Protein AF-A0A1Q9P4T4-F1 (afdb_monomer_lite)

Sequence (219 aa):
VKKIEYLDEMVYKFDVNKIWKGDPSWDLTFRVIGGNISMPAVGNDFAFMSDLGGKTLFGINISKFMMRVGLQMDDKLKSPPVISNDMLFLACDKGKILAFKGTSDPLTRKTLEPQSEGLYVSPELTYTAILYQTSILWPGRCCLCCGPAEEKEKIFRLEGSTRLELDGVPYCKPCKQKVRKLFKGREKLGVDIIKIDPPILAFRNERYWVMFMEVNKLR

Radius of gyration: 23.03 Å; chains: 1; bounding box: 60×43×60 Å

Structure (mmCIF, N/CA/C/O backbone):
data_AF-A0A1Q9P4T4-F1
#
_entry.id   AF-A0A1Q9P4T4-F1
#
loop_
_atom_site.group_PDB
_atom_site.id
_atom_site.type_symbol
_atom_site.label_atom_id
_atom_site.label_alt_id
_atom_site.label_comp_id
_atom_site.label_asym_id
_atom_site.label_entity_id
_atom_site.label_seq_id
_atom_site.pdbx_PDB_ins_code
_atom_site.Cartn_x
_atom_site.Cartn_y
_atom_site.Cartn_z
_atom_site.occupancy
_atom_site.B_iso_or_equiv
_atom_site.auth_seq_id
_atom_site.auth_comp_id
_atom_site.auth_asym_id
_atom_site.auth_atom_id
_atom_site.pdbx_PDB_model_num
ATOM 1 N N . VAL A 1 1 ? 10.704 -13.431 -25.369 1.00 48.22 1 VAL A N 1
ATOM 2 C CA . VAL A 1 1 ? 10.669 -13.159 -23.905 1.00 48.22 1 VAL A CA 1
ATOM 3 C C . VAL A 1 1 ? 12.101 -12.878 -23.487 1.00 48.22 1 VAL A C 1
ATOM 5 O O . VAL A 1 1 ? 12.990 -13.561 -23.962 1.00 48.22 1 VAL A O 1
ATOM 8 N N . LYS A 1 2 ? 12.379 -11.831 -22.709 1.00 56.31 2 LYS A N 1
ATOM 9 C CA . LYS A 1 2 ? 13.768 -11.461 -22.383 1.00 56.31 2 LYS A CA 1
ATOM 10 C C . LYS A 1 2 ? 14.143 -12.081 -21.039 1.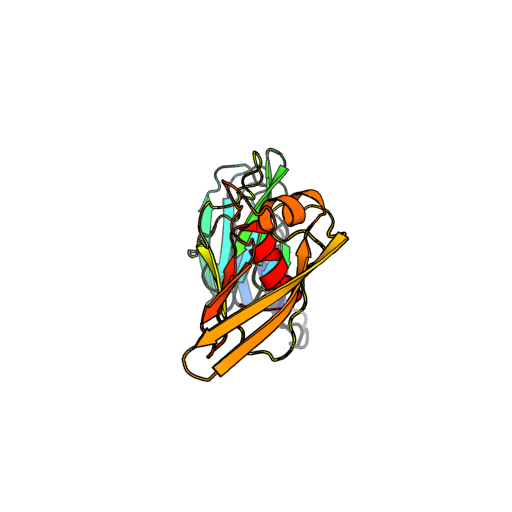00 56.31 2 LYS A C 1
ATOM 12 O O . LYS A 1 2 ? 13.423 -11.858 -20.070 1.00 56.31 2 LYS A O 1
ATOM 17 N N . LYS A 1 3 ? 15.225 -12.860 -20.987 1.00 54.12 3 LYS A N 1
ATOM 18 C CA . LYS A 1 3 ? 15.759 -13.452 -19.751 1.00 54.12 3 LYS A CA 1
ATOM 19 C C . LYS A 1 3 ? 17.038 -12.722 -19.346 1.00 54.12 3 LYS A C 1
ATOM 21 O O . LYS A 1 3 ? 17.794 -12.269 -20.207 1.00 54.12 3 LYS A O 1
ATOM 26 N N . ILE A 1 4 ? 17.221 -12.566 -18.036 1.00 59.16 4 ILE A N 1
ATOM 27 C CA . ILE A 1 4 ? 18.390 -11.932 -17.428 1.00 59.16 4 ILE A CA 1
ATOM 28 C C . ILE A 1 4 ? 19.060 -12.947 -16.510 1.00 59.16 4 ILE A C 1
ATOM 30 O O . ILE A 1 4 ? 18.380 -13.584 -15.707 1.00 59.16 4 ILE A O 1
ATOM 34 N N . GLU A 1 5 ? 20.371 -13.097 -16.644 1.00 61.03 5 GLU A N 1
ATOM 35 C CA . GLU A 1 5 ? 21.191 -14.003 -15.836 1.00 61.03 5 GLU A CA 1
ATOM 36 C C . GLU A 1 5 ? 22.385 -13.251 -15.248 1.00 61.03 5 GLU A C 1
ATOM 38 O O . GLU A 1 5 ? 22.836 -12.260 -15.819 1.00 61.03 5 GLU A O 1
ATOM 43 N N . TYR A 1 6 ? 22.880 -13.709 -14.099 1.00 53.44 6 TYR A N 1
ATOM 44 C CA . TYR A 1 6 ? 24.096 -13.196 -13.472 1.00 53.44 6 TYR A CA 1
ATOM 45 C C . TYR A 1 6 ? 25.081 -14.351 -13.276 1.00 53.44 6 TYR A C 1
ATOM 47 O O . TYR A 1 6 ? 24.731 -15.340 -12.630 1.00 53.44 6 TYR A O 1
ATOM 55 N N . LEU A 1 7 ? 26.276 -14.234 -13.856 1.00 57.53 7 LEU A N 1
ATOM 56 C CA . LEU A 1 7 ? 27.353 -15.229 -13.797 1.00 57.53 7 LEU A CA 1
ATOM 57 C C . LEU A 1 7 ? 28.701 -14.491 -13.824 1.00 57.53 7 LEU A C 1
ATOM 59 O O . LEU A 1 7 ? 28.868 -13.590 -14.639 1.00 57.53 7 LEU A O 1
ATOM 63 N N . ASP A 1 8 ? 29.648 -14.852 -12.955 1.00 62.09 8 ASP A N 1
ATOM 64 C CA . ASP A 1 8 ? 31.020 -14.307 -12.934 1.00 62.09 8 ASP A CA 1
ATOM 65 C C . ASP A 1 8 ? 31.105 -12.768 -12.972 1.00 62.09 8 ASP A C 1
ATOM 67 O O . ASP A 1 8 ? 31.756 -12.183 -13.834 1.00 62.09 8 ASP A O 1
ATOM 71 N N . GLU A 1 9 ? 30.413 -12.084 -12.054 1.00 60.22 9 GLU A N 1
ATOM 72 C CA . GLU A 1 9 ? 30.344 -10.609 -11.996 1.00 60.22 9 GLU A CA 1
ATOM 73 C C . GLU A 1 9 ? 29.630 -9.933 -13.175 1.00 60.22 9 GLU A C 1
ATOM 75 O O . GLU A 1 9 ? 29.538 -8.702 -13.220 1.00 60.22 9 GLU A O 1
ATOM 80 N N . MET A 1 10 ? 29.080 -10.709 -14.107 1.00 52.53 10 MET A N 1
ATOM 81 C CA . MET A 1 10 ? 28.459 -10.204 -15.322 1.00 52.53 10 MET A CA 1
ATOM 82 C C . MET A 1 10 ? 26.948 -10.417 -15.318 1.00 52.53 10 MET A C 1
ATOM 84 O O . MET A 1 10 ? 26.455 -11.497 -15.000 1.00 52.53 10 MET A O 1
ATOM 88 N N . VAL A 1 11 ? 26.201 -9.385 -15.716 1.00 57.28 11 VAL A N 1
ATOM 89 C CA . VAL A 1 11 ? 24.764 -9.470 -16.006 1.00 57.28 11 VAL A CA 1
ATOM 90 C C . VAL A 1 11 ? 24.569 -9.635 -17.508 1.00 57.28 11 VAL A C 1
ATOM 92 O O . VAL A 1 11 ? 24.987 -8.777 -18.290 1.00 57.28 11 VAL A O 1
ATOM 95 N N . TYR A 1 12 ? 23.880 -10.704 -17.889 1.00 59.19 12 TYR A N 1
ATOM 96 C CA . TYR A 1 12 ? 23.566 -11.069 -19.263 1.00 59.19 12 TYR A CA 1
ATOM 97 C C . TYR A 1 12 ? 22.090 -10.847 -19.549 1.00 59.19 12 TYR A C 1
ATOM 99 O O . TYR A 1 12 ? 21.233 -11.147 -18.719 1.00 59.19 12 TYR A O 1
ATOM 107 N N . LYS A 1 13 ? 21.780 -10.371 -20.753 1.00 62.09 13 LYS A N 1
ATOM 108 C CA . LYS A 1 13 ? 20.414 -10.297 -21.276 1.00 62.09 13 LYS A CA 1
ATOM 109 C C . LYS A 1 13 ? 20.343 -11.032 -22.605 1.00 62.09 13 LYS A C 1
ATOM 111 O O . LYS A 1 13 ? 21.146 -10.766 -23.498 1.00 62.09 13 LYS A O 1
ATOM 116 N N . PHE A 1 14 ? 19.340 -11.888 -22.756 1.00 61.03 14 PHE A N 1
ATOM 117 C CA . PHE A 1 14 ? 19.076 -12.562 -24.021 1.00 61.03 14 PHE A CA 1
ATOM 118 C C . PHE A 1 14 ? 17.585 -12.640 -24.332 1.00 61.03 14 PHE A C 1
ATOM 120 O O . PHE A 1 14 ? 16.738 -12.755 -23.440 1.00 61.03 14 PHE A O 1
ATOM 127 N N . ASP A 1 15 ? 17.255 -12.558 -25.617 1.00 58.97 15 ASP A N 1
ATOM 128 C CA . ASP A 1 15 ? 15.917 -12.874 -26.100 1.00 58.97 15 ASP A CA 1
ATOM 129 C C . ASP A 1 15 ? 15.770 -14.388 -26.265 1.00 58.97 15 ASP A C 1
ATOM 131 O O . ASP A 1 15 ? 16.370 -14.986 -27.156 1.00 58.97 15 ASP A O 1
ATOM 135 N N . VAL A 1 16 ? 14.939 -15.013 -25.427 1.00 55.81 16 VAL A N 1
ATOM 136 C CA . VAL A 1 16 ? 14.677 -16.461 -25.486 1.00 55.81 16 VAL A CA 1
ATOM 137 C C . VAL A 1 16 ? 13.961 -16.877 -26.775 1.00 55.81 16 VAL A C 1
ATOM 139 O O . VAL A 1 16 ? 13.859 -18.065 -27.057 1.00 55.81 16 VAL A O 1
ATOM 142 N N . ASN A 1 17 ? 13.443 -15.916 -27.548 1.00 59.28 17 ASN A N 1
ATOM 143 C CA . ASN A 1 17 ? 12.779 -16.184 -28.819 1.00 59.28 17 ASN A CA 1
ATOM 144 C C . ASN A 1 17 ? 13.762 -16.229 -30.001 1.00 59.28 17 ASN A C 1
ATOM 146 O O . ASN A 1 17 ? 13.357 -16.590 -31.108 1.00 59.28 17 ASN A O 1
ATOM 150 N N . LYS A 1 18 ? 15.038 -15.858 -29.809 1.00 57.69 18 LYS A N 1
ATOM 151 C CA . LYS A 1 18 ? 16.059 -16.045 -30.844 1.00 57.69 18 LYS A CA 1
ATOM 152 C C . LYS A 1 18 ? 16.415 -17.530 -30.923 1.00 57.69 18 LYS A C 1
ATOM 154 O O . LYS A 1 18 ? 16.790 -18.142 -29.927 1.00 57.69 18 LYS A O 1
ATOM 159 N N . ILE A 1 19 ? 16.306 -18.101 -32.123 1.00 50.25 19 ILE A N 1
ATOM 160 C CA . ILE A 1 19 ? 16.719 -19.481 -32.408 1.00 50.25 19 ILE A CA 1
ATOM 161 C C . ILE A 1 19 ? 18.210 -19.608 -32.075 1.00 50.25 19 ILE A C 1
ATOM 163 O O . ILE A 1 19 ? 19.042 -18.917 -32.665 1.00 50.25 19 ILE A O 1
ATOM 167 N N . TRP A 1 20 ? 18.529 -20.475 -31.116 1.00 51.72 20 TRP A N 1
ATOM 168 C CA . TRP A 1 20 ? 19.880 -20.687 -30.605 1.00 51.72 20 TRP A CA 1
ATOM 169 C C . TRP A 1 20 ? 20.750 -21.334 -31.696 1.00 51.72 20 TRP A C 1
ATOM 171 O O . TRP A 1 20 ? 20.524 -22.483 -32.069 1.00 51.72 20 TRP A O 1
ATOM 181 N N . LYS A 1 21 ? 21.715 -20.587 -32.250 1.00 56.19 21 LYS A N 1
ATOM 182 C CA . LYS A 1 21 ? 22.626 -21.045 -33.322 1.00 56.19 21 LYS A CA 1
ATOM 183 C C . LYS A 1 21 ? 24.047 -21.354 -32.824 1.00 56.19 21 LYS A C 1
ATOM 185 O O . LYS A 1 21 ? 24.997 -21.252 -33.588 1.00 56.19 21 LYS A O 1
ATOM 190 N N . GLY A 1 22 ? 24.185 -21.749 -31.557 1.00 50.84 22 GLY A N 1
ATOM 191 C CA . GLY A 1 22 ? 25.439 -22.290 -31.013 1.00 50.84 22 GLY A CA 1
ATOM 192 C C . GLY A 1 22 ? 26.501 -21.267 -30.599 1.00 50.84 22 GLY A C 1
ATOM 193 O O . GLY A 1 22 ? 27.574 -21.681 -30.181 1.00 50.84 22 GLY A O 1
ATOM 194 N N . ASP A 1 23 ? 26.205 -19.967 -30.654 1.00 51.22 23 ASP A N 1
ATOM 195 C CA . ASP A 1 23 ? 27.087 -18.907 -30.156 1.00 51.22 23 ASP A CA 1
ATOM 196 C C . ASP A 1 23 ? 26.271 -17.998 -29.218 1.00 51.22 23 ASP A C 1
ATOM 198 O O . ASP A 1 23 ? 25.206 -17.517 -29.636 1.00 51.22 23 ASP A O 1
ATOM 202 N N . PRO A 1 24 ? 26.659 -17.800 -27.941 1.00 50.44 24 PRO A N 1
ATOM 203 C CA . PRO A 1 24 ? 25.964 -16.887 -27.046 1.00 50.44 24 PRO A CA 1
ATOM 204 C C . PRO A 1 24 ? 26.213 -15.443 -27.496 1.00 50.44 24 PRO A C 1
ATOM 206 O O . PRO A 1 24 ? 27.042 -14.721 -26.949 1.00 50.44 24 PRO A O 1
ATOM 209 N N . SER A 1 25 ? 25.464 -14.991 -28.501 1.00 48.62 25 SER A N 1
ATOM 210 C CA . SER A 1 25 ? 25.389 -13.578 -28.848 1.00 48.62 25 SER A CA 1
ATOM 211 C C . SER A 1 25 ? 24.570 -12.872 -27.765 1.00 48.62 25 SER A C 1
ATOM 213 O O . SER A 1 25 ? 23.353 -12.705 -27.892 1.00 48.62 25 SER A O 1
ATOM 215 N N . TRP A 1 26 ? 25.211 -12.535 -26.649 1.00 55.97 26 TRP A N 1
ATOM 216 C CA . TRP A 1 26 ? 24.607 -11.704 -25.617 1.00 55.97 26 TRP A CA 1
ATOM 217 C C . TRP A 1 26 ? 24.231 -10.362 -26.240 1.00 55.97 26 TRP A C 1
ATOM 219 O O . TRP A 1 26 ? 25.077 -9.696 -26.833 1.00 55.97 26 TRP A O 1
ATOM 229 N N . ASP A 1 27 ? 22.972 -9.944 -26.101 1.00 54.16 27 ASP A N 1
ATOM 230 C CA . ASP A 1 27 ? 22.559 -8.633 -26.615 1.00 54.16 27 ASP A CA 1
ATOM 231 C C . ASP A 1 27 ? 23.220 -7.500 -25.801 1.00 54.16 27 ASP A C 1
ATOM 233 O O . ASP A 1 27 ? 23.318 -6.371 -26.279 1.00 54.16 27 ASP A O 1
ATOM 237 N N . LEU A 1 28 ? 23.658 -7.793 -24.565 1.00 53.50 28 LEU A N 1
ATOM 238 C CA . LEU A 1 28 ? 24.430 -6.887 -23.720 1.00 53.50 28 LEU A CA 1
ATOM 239 C C . LEU A 1 28 ? 25.094 -7.602 -22.524 1.00 53.50 28 LEU A C 1
ATOM 241 O O . LEU A 1 28 ? 24.496 -8.517 -21.952 1.00 53.50 28 LEU A O 1
ATOM 245 N N . THR A 1 29 ? 26.262 -7.111 -22.094 1.00 54.53 29 THR A N 1
ATOM 246 C CA . THR A 1 29 ? 26.976 -7.523 -20.870 1.00 54.53 29 THR A CA 1
ATOM 247 C C . THR A 1 29 ? 27.330 -6.313 -20.000 1.00 54.53 29 THR A C 1
ATOM 249 O O . THR A 1 29 ? 27.936 -5.361 -20.496 1.00 54.53 29 THR A O 1
ATOM 252 N N . PHE A 1 30 ? 27.015 -6.355 -18.703 1.00 58.09 30 PHE A N 1
ATOM 253 C CA . PHE A 1 30 ? 27.512 -5.385 -17.716 1.00 58.09 30 PHE A CA 1
ATOM 254 C C . PHE A 1 30 ? 28.340 -6.089 -16.650 1.00 58.09 30 PHE A C 1
ATOM 256 O O . PHE A 1 30 ? 27.869 -7.081 -16.103 1.00 58.09 30 PHE A O 1
ATOM 263 N N . ARG A 1 31 ? 29.497 -5.525 -16.287 1.00 57.16 31 ARG A N 1
ATOM 264 C CA . ARG A 1 31 ? 30.243 -5.956 -15.102 1.00 57.16 31 ARG A CA 1
ATOM 265 C C . ARG A 1 31 ? 29.772 -5.172 -13.883 1.00 57.16 31 ARG A C 1
ATOM 267 O O . ARG A 1 31 ? 29.891 -3.947 -13.862 1.00 57.16 31 ARG A O 1
ATOM 274 N N . VAL A 1 32 ? 29.252 -5.866 -12.877 1.00 59.66 32 VAL A N 1
ATOM 275 C CA . VAL A 1 32 ? 28.913 -5.278 -11.576 1.00 59.66 32 VAL A CA 1
ATOM 276 C C . VAL A 1 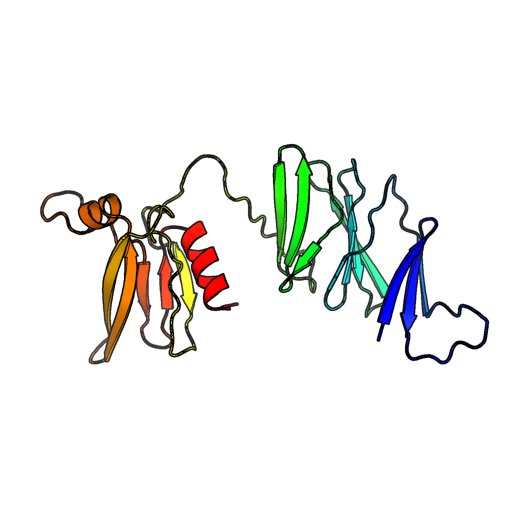32 ? 30.056 -5.588 -10.623 1.00 59.66 32 VAL A C 1
ATOM 278 O O . VAL A 1 32 ? 30.224 -6.727 -10.200 1.00 59.66 32 VAL A O 1
ATOM 281 N N . ILE A 1 33 ? 30.851 -4.569 -10.302 1.00 58.88 33 ILE A N 1
ATOM 282 C CA . ILE A 1 33 ? 31.957 -4.695 -9.350 1.00 58.88 33 ILE A CA 1
ATOM 283 C C . ILE A 1 33 ? 31.399 -4.435 -7.948 1.00 58.88 33 ILE A C 1
ATOM 285 O O . ILE A 1 33 ? 31.093 -3.299 -7.588 1.00 58.88 33 ILE A O 1
ATOM 289 N N . GLY A 1 34 ? 31.260 -5.499 -7.167 1.00 58.00 34 GLY A N 1
ATOM 290 C CA . GLY A 1 34 ? 30.901 -5.476 -5.751 1.00 58.00 34 GLY A CA 1
ATOM 291 C C . GLY A 1 34 ? 31.280 -6.806 -5.106 1.00 58.00 34 GLY A C 1
ATOM 292 O O . GLY A 1 34 ? 31.795 -7.685 -5.789 1.00 58.00 34 GLY A O 1
ATOM 293 N N . GLY A 1 35 ? 31.096 -6.942 -3.794 1.00 70.44 35 GLY A N 1
ATOM 294 C CA . GLY A 1 35 ? 31.573 -8.119 -3.069 1.00 70.44 35 GLY A CA 1
ATOM 295 C C . GLY A 1 35 ? 30.738 -9.362 -3.366 1.00 70.44 35 GLY A C 1
ATOM 296 O O . GLY A 1 35 ? 31.173 -10.265 -4.071 1.00 70.44 35 GLY A O 1
ATOM 297 N N . ASN A 1 36 ? 29.532 -9.415 -2.801 1.00 84.44 36 ASN A N 1
ATOM 298 C CA . ASN A 1 36 ? 28.655 -10.585 -2.863 1.00 84.44 36 ASN A CA 1
ATOM 299 C C . ASN A 1 36 ? 27.314 -10.190 -3.486 1.00 84.44 36 ASN A C 1
ATOM 301 O O . ASN A 1 36 ? 26.355 -9.872 -2.784 1.00 84.44 36 ASN A O 1
ATOM 305 N N . ILE A 1 37 ? 27.261 -10.149 -4.814 1.00 83.88 37 ILE A N 1
ATOM 306 C CA . ILE A 1 37 ? 26.091 -9.651 -5.538 1.00 83.88 37 ILE A CA 1
ATOM 307 C C . ILE A 1 37 ? 24.987 -10.709 -5.595 1.00 83.88 37 ILE A C 1
ATOM 309 O O . ILE A 1 37 ? 25.217 -11.871 -5.928 1.00 83.88 37 ILE A O 1
ATOM 313 N N . SER A 1 38 ? 23.761 -10.296 -5.289 1.00 85.19 38 SER A N 1
ATOM 314 C CA . SER A 1 38 ? 22.584 -11.155 -5.341 1.00 85.19 38 SER A CA 1
ATOM 315 C C . SER A 1 38 ? 22.129 -11.471 -6.769 1.00 85.19 38 SER A C 1
ATOM 317 O O . SER A 1 38 ? 22.408 -10.734 -7.714 1.00 85.19 38 SER A O 1
ATOM 319 N N . MET A 1 39 ? 21.267 -12.486 -6.909 1.00 83.00 39 MET A N 1
ATOM 320 C CA . MET A 1 39 ? 20.471 -12.652 -8.131 1.00 83.00 39 MET A CA 1
ATOM 321 C C . MET A 1 39 ? 19.636 -11.389 -8.427 1.00 83.00 39 MET A C 1
ATOM 323 O O . MET A 1 39 ? 19.176 -10.735 -7.480 1.00 83.00 39 MET A O 1
ATOM 327 N N . PRO A 1 40 ? 19.429 -11.041 -9.712 1.00 82.25 40 PRO A N 1
ATOM 328 C CA . PRO A 1 40 ? 18.680 -9.853 -10.084 1.00 82.25 40 PRO A CA 1
ATOM 329 C C . PRO A 1 40 ? 17.169 -10.051 -9.935 1.00 82.25 40 PRO A C 1
ATOM 331 O O . PRO A 1 40 ? 16.620 -11.078 -10.334 1.00 82.25 40 PRO A O 1
ATOM 334 N N . ALA A 1 41 ? 16.481 -9.014 -9.462 1.00 85.06 41 ALA A N 1
ATOM 335 C CA . ALA A 1 41 ? 15.039 -8.874 -9.618 1.00 85.06 41 ALA A CA 1
ATOM 336 C C . ALA A 1 41 ? 14.743 -7.959 -10.804 1.00 85.06 41 ALA A C 1
ATOM 338 O O . ALA A 1 41 ? 15.300 -6.865 -10.904 1.00 85.06 41 ALA A O 1
ATOM 339 N N . VAL A 1 42 ? 13.859 -8.397 -11.698 1.00 82.12 42 VAL A N 1
ATOM 340 C CA . VAL A 1 42 ? 13.541 -7.678 -12.937 1.00 82.12 42 VAL A CA 1
ATOM 341 C C . VAL A 1 42 ? 12.104 -7.184 -12.890 1.00 82.12 42 VAL A C 1
ATOM 343 O O . VAL A 1 42 ? 11.187 -7.958 -12.624 1.00 82.12 42 VAL A O 1
ATOM 346 N N . GLY A 1 43 ? 11.907 -5.897 -13.160 1.00 75.19 43 GLY A N 1
ATOM 347 C CA . GLY A 1 43 ? 10.590 -5.279 -13.229 1.00 75.19 43 GLY A CA 1
ATOM 348 C C . GLY A 1 43 ? 10.603 -4.098 -14.186 1.00 75.19 43 GLY A C 1
ATOM 349 O O . GLY A 1 43 ? 11.497 -3.256 -14.119 1.00 75.19 43 GLY A O 1
ATOM 350 N N . ASN A 1 44 ? 9.605 -4.036 -15.067 1.00 75.38 44 ASN A N 1
ATOM 351 C CA . ASN A 1 44 ? 9.520 -3.042 -16.137 1.00 75.38 44 ASN A CA 1
ATOM 352 C C . ASN A 1 44 ? 10.845 -2.927 -16.917 1.00 75.38 44 ASN A C 1
ATOM 354 O O . ASN A 1 44 ? 11.298 -3.890 -17.535 1.00 75.38 44 ASN A O 1
ATOM 358 N N . ASP A 1 45 ? 11.466 -1.752 -16.856 1.00 74.25 45 ASP A N 1
ATOM 359 C CA . ASP A 1 45 ? 12.660 -1.384 -17.609 1.00 74.25 45 ASP A CA 1
ATOM 360 C C . ASP A 1 45 ? 13.955 -1.552 -16.813 1.00 74.25 45 ASP A C 1
ATOM 362 O O . ASP A 1 45 ? 15.017 -1.131 -17.285 1.00 74.25 45 ASP A O 1
ATOM 366 N N . PHE A 1 46 ? 13.896 -2.138 -15.614 1.00 76.50 46 PHE A N 1
ATOM 367 C CA . PHE A 1 46 ? 15.039 -2.206 -14.714 1.00 76.50 46 PHE A CA 1
ATOM 368 C C . PHE A 1 46 ? 15.284 -3.603 -14.134 1.00 76.50 46 PHE A C 1
ATOM 370 O O . PHE A 1 46 ? 14.365 -4.378 -13.869 1.00 76.50 46 PHE A O 1
ATOM 377 N N . ALA A 1 47 ? 16.563 -3.895 -13.910 1.00 77.94 47 ALA A N 1
ATOM 378 C CA . ALA A 1 47 ? 17.037 -5.012 -13.108 1.00 77.94 47 ALA A CA 1
ATOM 379 C C . ALA A 1 47 ? 17.760 -4.472 -11.870 1.00 77.94 47 ALA A C 1
ATOM 381 O O . ALA A 1 47 ? 18.575 -3.554 -11.983 1.00 77.94 47 ALA A O 1
ATOM 382 N N . PHE A 1 48 ? 17.468 -5.042 -10.704 1.00 81.94 48 PHE A N 1
ATOM 383 C CA . PHE A 1 48 ? 18.036 -4.629 -9.425 1.00 81.94 48 PHE A CA 1
ATOM 384 C C . PHE A 1 48 ? 18.793 -5.776 -8.767 1.00 81.94 48 PHE A C 1
ATOM 386 O O . PHE A 1 48 ? 18.312 -6.905 -8.793 1.00 81.94 48 PHE A O 1
ATOM 393 N N . MET A 1 49 ? 19.938 -5.490 -8.146 1.00 85.12 49 MET A N 1
ATOM 394 C CA . MET A 1 49 ? 20.760 -6.462 -7.405 1.00 85.12 49 MET A CA 1
ATOM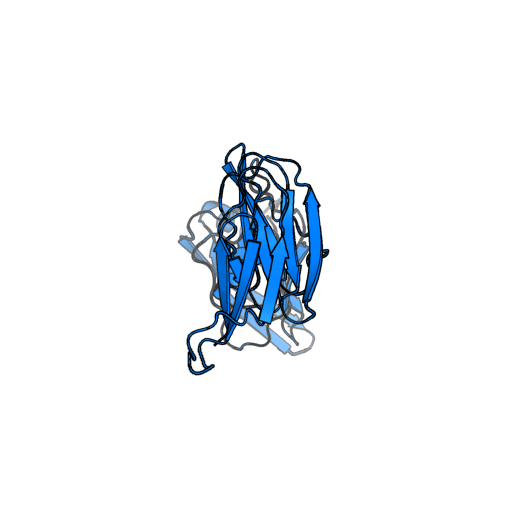 395 C C . MET A 1 49 ? 21.323 -5.824 -6.137 1.00 85.12 49 MET A C 1
ATOM 397 O O . MET A 1 49 ? 21.678 -4.648 -6.148 1.00 85.12 49 MET A O 1
ATOM 401 N N . SER A 1 50 ? 21.441 -6.583 -5.053 1.00 87.56 50 SER A N 1
ATOM 402 C CA . SER A 1 50 ? 22.027 -6.112 -3.795 1.00 87.56 50 SER A CA 1
ATOM 403 C C . SER A 1 50 ? 23.451 -6.635 -3.603 1.00 87.56 50 SER A C 1
ATOM 405 O O . SER A 1 50 ? 23.745 -7.777 -3.938 1.00 87.56 50 SER A O 1
ATOM 407 N N . ASP A 1 51 ? 24.328 -5.810 -3.029 1.00 86.81 51 ASP A N 1
ATOM 408 C CA . ASP A 1 51 ? 25.591 -6.254 -2.431 1.00 86.81 51 ASP A CA 1
ATOM 409 C C . ASP A 1 51 ? 25.304 -6.826 -1.037 1.00 86.81 51 ASP A C 1
ATOM 411 O O . ASP A 1 51 ? 25.107 -6.090 -0.064 1.00 86.81 51 ASP A O 1
ATOM 415 N N . LEU A 1 52 ? 25.200 -8.148 -0.943 1.00 87.19 52 LEU A N 1
ATOM 416 C CA . LEU A 1 52 ? 24.823 -8.858 0.272 1.00 87.19 52 LEU A CA 1
ATOM 417 C C . LEU A 1 52 ? 25.904 -8.708 1.348 1.00 87.19 52 LEU A C 1
ATOM 419 O O . LEU A 1 52 ? 27.057 -9.094 1.179 1.00 87.19 52 LEU A O 1
ATOM 423 N N . GLY A 1 53 ? 25.517 -8.166 2.501 1.00 85.69 53 GLY A N 1
ATOM 424 C CA . GLY A 1 53 ? 26.426 -7.801 3.590 1.00 85.69 53 GLY A CA 1
ATOM 425 C C . GLY A 1 53 ? 27.081 -6.426 3.420 1.00 85.69 53 GLY A C 1
ATOM 426 O O . GLY A 1 53 ? 27.613 -5.893 4.401 1.00 85.69 53 GLY A O 1
ATOM 427 N N . GLY A 1 54 ? 26.988 -5.840 2.227 1.00 87.44 54 GLY A N 1
ATOM 428 C CA . GLY A 1 54 ? 27.297 -4.448 1.937 1.00 87.44 54 GLY A CA 1
ATOM 429 C C . GLY A 1 54 ? 26.065 -3.556 2.056 1.00 87.44 54 GLY A C 1
ATOM 430 O O . GLY A 1 54 ? 25.037 -3.948 2.605 1.00 87.44 54 GLY A O 1
ATOM 431 N N . LYS A 1 55 ? 26.183 -2.321 1.570 1.00 86.75 55 LYS A N 1
ATOM 432 C CA . LYS A 1 55 ? 25.131 -1.292 1.657 1.00 86.75 55 LYS A CA 1
ATOM 433 C C . LYS A 1 55 ? 24.646 -0.826 0.287 1.00 86.75 55 LYS A C 1
ATOM 435 O O . LYS A 1 55 ? 23.924 0.156 0.191 1.00 86.75 55 LYS A O 1
ATOM 440 N N . THR A 1 56 ? 25.054 -1.497 -0.783 1.00 82.88 56 THR A N 1
ATOM 441 C CA . THR A 1 56 ? 24.834 -1.006 -2.144 1.00 82.88 56 THR A CA 1
ATOM 442 C C . THR A 1 56 ? 23.746 -1.801 -2.852 1.00 82.88 56 THR A C 1
ATOM 444 O O . THR A 1 56 ? 23.805 -3.025 -2.919 1.00 82.88 56 THR A O 1
ATOM 447 N N . LEU A 1 57 ? 22.756 -1.100 -3.403 1.00 82.38 57 LEU A N 1
ATOM 448 C CA . LEU A 1 57 ? 21.788 -1.639 -4.357 1.00 82.38 57 LEU A CA 1
ATOM 449 C C . LEU A 1 57 ? 22.135 -1.122 -5.753 1.00 82.38 57 LEU A C 1
ATOM 451 O O . LEU A 1 57 ? 22.131 0.084 -5.994 1.00 82.38 57 LEU A O 1
ATOM 455 N N . PHE A 1 58 ? 22.375 -2.033 -6.682 1.00 78.94 58 PHE A N 1
ATOM 456 C CA . PHE A 1 58 ? 22.600 -1.735 -8.087 1.00 78.94 58 PHE A CA 1
ATOM 457 C C . PHE A 1 58 ? 21.277 -1.735 -8.846 1.00 78.94 58 PHE A C 1
ATOM 459 O O . PHE A 1 58 ? 20.488 -2.669 -8.717 1.00 78.94 58 PHE A O 1
ATOM 466 N N . GLY A 1 59 ? 21.058 -0.704 -9.658 1.00 75.50 59 GLY A N 1
ATOM 467 C CA . GLY A 1 59 ? 19.977 -0.603 -10.630 1.00 75.50 59 GLY A CA 1
ATOM 468 C C . GLY A 1 59 ? 20.535 -0.499 -12.047 1.00 75.50 59 GLY A C 1
ATOM 469 O O . GLY A 1 59 ? 21.433 0.291 -12.346 1.00 75.50 59 GLY A O 1
ATOM 470 N N . ILE A 1 60 ? 19.997 -1.301 -12.956 1.00 71.12 60 ILE A N 1
ATOM 471 C CA . ILE A 1 60 ? 20.370 -1.279 -14.368 1.00 71.12 60 ILE A CA 1
ATOM 472 C C . ILE A 1 60 ? 19.116 -1.019 -15.172 1.00 71.12 60 ILE A C 1
ATOM 474 O O . ILE A 1 60 ? 18.166 -1.791 -15.086 1.00 71.12 60 ILE A O 1
ATOM 478 N N . ASN A 1 61 ? 19.127 0.032 -15.989 1.00 67.75 61 ASN A N 1
ATOM 479 C CA . ASN A 1 61 ? 18.082 0.216 -16.977 1.00 67.75 61 ASN A CA 1
ATOM 480 C C . ASN A 1 61 ? 18.368 -0.706 -18.173 1.00 67.75 61 ASN A C 1
ATOM 482 O O . ASN A 1 61 ? 19.310 -0.495 -18.942 1.00 67.75 61 ASN A O 1
ATOM 486 N N . ILE A 1 62 ? 17.546 -1.738 -18.317 1.00 65.88 62 ILE A N 1
ATOM 487 C CA . ILE A 1 62 ? 17.701 -2.796 -19.317 1.00 65.88 62 ILE A CA 1
ATOM 488 C C . ILE A 1 62 ? 17.062 -2.440 -20.664 1.00 65.88 62 ILE A C 1
ATOM 490 O O . ILE A 1 62 ? 17.318 -3.144 -21.644 1.00 65.88 62 ILE A O 1
ATOM 494 N N . SER A 1 63 ? 16.232 -1.391 -20.744 1.00 64.06 63 SER A N 1
ATOM 495 C CA . SER A 1 63 ? 15.624 -0.926 -22.002 1.00 64.06 63 SER A CA 1
ATOM 496 C C . SER A 1 63 ? 16.543 0.036 -22.760 1.00 64.06 63 SER A C 1
ATOM 498 O O . SER A 1 63 ? 16.690 -0.078 -23.974 1.00 64.06 63 SER A O 1
ATOM 500 N N . LYS A 1 64 ? 17.217 0.926 -22.030 1.00 56.62 64 LYS A N 1
ATOM 501 C CA . LYS A 1 64 ? 18.146 1.949 -22.528 1.00 56.62 64 LYS A CA 1
ATOM 502 C C . LYS A 1 64 ? 19.615 1.557 -22.396 1.00 56.62 64 LYS A C 1
ATOM 504 O O . LYS A 1 64 ? 20.475 2.357 -22.744 1.00 56.62 64 LYS A O 1
ATOM 509 N N . PHE A 1 65 ? 19.895 0.367 -21.864 1.00 57.22 65 PHE A N 1
ATOM 510 C CA . PHE A 1 65 ? 21.247 -0.172 -21.705 1.00 57.22 65 PHE A CA 1
ATOM 511 C C . PHE A 1 65 ? 22.200 0.762 -20.943 1.00 57.22 65 PHE A C 1
ATOM 513 O O . PHE A 1 65 ? 23.379 0.877 -21.260 1.00 57.22 65 PHE A O 1
ATOM 520 N N . MET A 1 66 ? 21.688 1.418 -19.901 1.00 53.62 66 MET A N 1
ATOM 521 C CA . MET A 1 66 ? 22.472 2.304 -19.045 1.00 53.62 66 MET A CA 1
ATOM 522 C C . MET A 1 66 ? 22.435 1.793 -17.612 1.00 53.62 66 MET A C 1
ATOM 524 O O . MET A 1 66 ? 21.357 1.626 -17.033 1.00 53.62 66 MET A O 1
ATOM 528 N N . MET A 1 67 ? 23.609 1.618 -17.009 1.00 52.44 67 MET A N 1
ATOM 529 C CA . MET A 1 67 ? 23.707 1.459 -15.564 1.00 52.44 67 MET A CA 1
ATOM 530 C C . MET A 1 67 ? 23.229 2.760 -14.923 1.00 52.44 67 MET A C 1
ATOM 532 O O . MET A 1 67 ? 23.828 3.821 -15.097 1.00 52.44 67 MET A O 1
ATOM 536 N N . ARG A 1 68 ? 22.098 2.684 -14.230 1.00 53.94 68 ARG A N 1
ATOM 537 C CA . ARG A 1 68 ? 21.520 3.819 -13.531 1.00 53.94 68 ARG A CA 1
ATOM 538 C C . ARG A 1 68 ? 21.372 3.411 -12.082 1.00 53.94 68 ARG A C 1
ATOM 540 O O . ARG A 1 68 ? 20.355 2.848 -11.699 1.00 53.94 68 ARG A O 1
ATOM 547 N N . VAL A 1 69 ? 22.383 3.836 -11.324 1.00 55.12 69 VAL A N 1
ATOM 548 C CA . VAL A 1 69 ? 22.402 3.997 -9.869 1.00 55.12 69 VAL A CA 1
ATOM 549 C C . VAL A 1 69 ? 22.987 2.813 -9.081 1.00 55.12 69 VAL A C 1
ATOM 551 O O . VAL A 1 69 ? 22.514 1.686 -9.163 1.00 55.12 69 VAL A O 1
ATOM 554 N N . GLY A 1 70 ? 24.004 3.115 -8.263 1.00 64.94 70 GLY A N 1
ATOM 555 C CA . GLY A 1 70 ? 24.368 2.363 -7.061 1.00 64.94 70 GLY A CA 1
ATOM 556 C C . GLY A 1 70 ? 23.841 3.127 -5.846 1.00 64.94 70 GLY A C 1
ATOM 557 O O . GLY A 1 70 ? 24.458 4.100 -5.416 1.00 64.94 70 GLY A O 1
ATOM 558 N N . LEU A 1 71 ? 22.662 2.757 -5.346 1.00 71.19 71 LEU A N 1
ATOM 559 C CA . LEU A 1 71 ? 22.067 3.380 -4.163 1.00 71.19 71 LEU A CA 1
ATOM 560 C C . LEU A 1 71 ? 22.825 2.900 -2.929 1.00 71.19 71 LEU A C 1
ATOM 562 O O . LEU A 1 71 ? 22.883 1.696 -2.678 1.00 71.19 71 LEU A O 1
ATOM 566 N N . GLN A 1 72 ? 23.367 3.840 -2.156 1.00 77.44 72 GLN A N 1
ATOM 567 C CA . GLN A 1 72 ? 23.883 3.549 -0.823 1.00 77.44 72 GLN A CA 1
ATOM 568 C C . GLN A 1 72 ? 22.738 3.571 0.184 1.00 77.44 72 GLN A C 1
ATOM 570 O O . GLN A 1 72 ? 21.995 4.547 0.281 1.00 77.44 72 GLN A O 1
ATOM 575 N N . MET A 1 73 ? 22.612 2.475 0.915 1.00 76.88 73 MET A N 1
ATOM 576 C CA . MET A 1 73 ? 21.641 2.270 1.977 1.00 76.88 73 MET A CA 1
ATOM 577 C C . MET A 1 73 ? 22.275 2.588 3.326 1.00 76.88 73 MET A C 1
ATOM 579 O O . MET A 1 73 ? 23.485 2.464 3.509 1.00 76.88 73 MET A O 1
ATOM 583 N N . ASP A 1 74 ? 21.450 2.954 4.300 1.00 79.50 74 ASP A N 1
ATOM 584 C CA . ASP A 1 74 ? 21.934 3.241 5.651 1.00 79.50 74 ASP A CA 1
ATOM 585 C C . ASP A 1 74 ? 22.352 1.954 6.386 1.00 79.50 74 ASP A C 1
ATOM 587 O O . ASP A 1 74 ? 23.349 1.936 7.118 1.00 79.50 74 ASP A O 1
ATOM 591 N N . ASP A 1 75 ? 21.651 0.851 6.119 1.00 83.06 75 ASP A N 1
ATOM 592 C CA . ASP A 1 75 ? 21.860 -0.465 6.723 1.00 83.06 75 ASP A CA 1
ATOM 593 C C . ASP A 1 75 ? 22.363 -1.495 5.700 1.00 83.06 75 ASP A C 1
ATOM 595 O O . ASP A 1 75 ? 22.193 -1.339 4.489 1.00 83.06 75 ASP A O 1
ATOM 599 N N . LYS A 1 76 ? 23.004 -2.566 6.192 1.00 88.19 76 LYS A N 1
ATOM 600 C CA . LYS A 1 76 ? 23.504 -3.626 5.310 1.00 88.19 76 LYS A CA 1
ATOM 601 C C . LYS A 1 76 ? 22.352 -4.426 4.721 1.00 88.19 76 LYS A C 1
ATOM 603 O O . LYS A 1 76 ? 21.427 -4.801 5.442 1.00 88.19 76 LYS A O 1
ATOM 608 N N . LEU A 1 77 ? 22.454 -4.752 3.440 1.00 88.19 77 LEU A N 1
ATOM 609 C CA . LEU A 1 77 ? 21.491 -5.576 2.722 1.00 88.19 77 LEU A CA 1
ATOM 610 C C . LEU A 1 77 ? 21.722 -7.054 3.046 1.00 88.19 77 LEU A C 1
ATOM 612 O O . LEU A 1 77 ? 22.859 -7.522 3.094 1.00 88.19 77 LEU A O 1
ATOM 616 N N . LYS A 1 78 ? 20.643 -7.801 3.288 1.00 90.56 78 LYS A N 1
ATOM 617 C CA . LYS A 1 78 ? 20.702 -9.213 3.712 1.00 90.56 78 LYS A CA 1
ATOM 618 C C . LYS A 1 78 ? 19.989 -10.180 2.786 1.00 90.56 78 LYS A C 1
ATOM 620 O O . LYS A 1 78 ? 20.090 -11.385 2.982 1.00 90.56 78 LYS A O 1
ATOM 625 N N . SER A 1 79 ? 19.281 -9.666 1.790 1.00 85.62 79 SER A N 1
ATOM 626 C CA . SER A 1 79 ? 18.515 -10.487 0.860 1.00 85.62 79 SER A CA 1
ATOM 627 C C . SER A 1 79 ? 18.643 -9.971 -0.568 1.00 85.62 79 SER A C 1
ATOM 629 O O . SER A 1 79 ? 18.877 -8.768 -0.765 1.00 85.62 79 SER A O 1
ATOM 631 N N . PRO A 1 80 ? 18.480 -10.862 -1.561 1.00 90.44 80 PRO A N 1
ATOM 632 C CA . PRO A 1 80 ? 18.196 -10.451 -2.922 1.00 90.44 80 PRO A CA 1
ATOM 633 C C . PRO A 1 80 ? 16.951 -9.555 -2.964 1.00 90.44 80 PRO A C 1
ATOM 635 O O . PRO A 1 80 ? 16.030 -9.749 -2.163 1.00 90.44 80 PRO A O 1
ATOM 638 N N . PRO A 1 81 ? 16.896 -8.592 -3.892 1.00 87.62 81 PRO A N 1
ATOM 639 C CA . PRO A 1 81 ? 15.694 -7.814 -4.106 1.00 87.62 81 PRO A CA 1
ATOM 640 C C . PRO A 1 81 ? 14.529 -8.700 -4.542 1.00 87.62 81 PRO A C 1
ATOM 642 O O . PRO A 1 81 ? 14.706 -9.710 -5.221 1.00 87.62 81 PRO A O 1
ATOM 645 N N . VAL A 1 82 ? 13.318 -8.270 -4.205 1.00 87.94 82 VAL A N 1
ATOM 646 C CA . VAL A 1 82 ? 12.080 -8.865 -4.713 1.00 87.94 82 VAL A CA 1
ATOM 647 C C . VAL A 1 82 ? 11.244 -7.762 -5.328 1.00 87.94 82 VAL A C 1
ATOM 649 O O . VAL A 1 82 ? 11.070 -6.713 -4.716 1.00 87.94 82 VAL A O 1
ATOM 652 N N . ILE A 1 83 ? 10.720 -7.986 -6.531 1.00 81.19 83 ILE A N 1
ATOM 653 C CA . ILE A 1 83 ? 9.809 -7.039 -7.172 1.00 81.19 83 ILE A CA 1
ATOM 654 C C . ILE A 1 83 ? 8.411 -7.629 -7.192 1.00 81.19 83 ILE A C 1
ATOM 656 O O . ILE A 1 83 ? 8.204 -8.747 -7.658 1.00 81.19 83 ILE A O 1
ATOM 660 N N . SER A 1 84 ? 7.450 -6.856 -6.704 1.00 76.44 84 SER A N 1
ATOM 661 C CA . SER A 1 84 ? 6.031 -7.176 -6.797 1.00 76.44 84 SER A CA 1
ATOM 662 C C . SER A 1 84 ? 5.238 -5.884 -6.905 1.00 76.44 84 SER A C 1
ATOM 664 O O . SER A 1 84 ? 5.522 -4.931 -6.184 1.00 76.44 84 SER A O 1
ATOM 666 N N . ASN A 1 85 ? 4.258 -5.839 -7.810 1.00 75.25 85 ASN A N 1
ATOM 667 C CA . ASN A 1 85 ? 3.379 -4.681 -8.007 1.00 75.25 85 ASN A CA 1
ATOM 668 C C . ASN A 1 85 ? 4.138 -3.342 -8.168 1.00 75.25 85 ASN A C 1
ATOM 670 O O . ASN A 1 85 ? 3.811 -2.359 -7.508 1.00 75.25 85 ASN A O 1
ATOM 674 N N . ASP A 1 86 ? 5.173 -3.312 -9.017 1.00 73.12 86 ASP A N 1
ATOM 675 C CA . ASP A 1 86 ? 6.051 -2.146 -9.255 1.00 73.12 86 ASP A CA 1
ATOM 676 C C . ASP A 1 86 ? 6.793 -1.614 -8.016 1.00 73.12 86 ASP A C 1
ATOM 678 O O . ASP A 1 86 ? 7.324 -0.498 -8.025 1.00 73.12 86 ASP A O 1
ATOM 682 N N . MET A 1 87 ? 6.864 -2.417 -6.955 1.00 73.44 87 MET A N 1
ATOM 683 C CA . MET A 1 87 ? 7.641 -2.129 -5.759 1.00 73.44 87 MET A CA 1
ATOM 684 C C . MET A 1 87 ? 8.826 -3.074 -5.646 1.00 73.44 87 MET A C 1
ATOM 686 O O . MET A 1 87 ? 8.695 -4.278 -5.853 1.00 73.44 87 MET A O 1
ATOM 690 N N . LEU A 1 88 ? 9.974 -2.514 -5.283 1.00 78.38 88 LEU A N 1
ATOM 691 C CA . LEU A 1 88 ? 11.190 -3.248 -4.965 1.00 78.38 88 LEU A CA 1
ATOM 692 C C . LEU A 1 88 ? 11.307 -3.391 -3.449 1.00 78.38 88 LEU A C 1
ATOM 694 O O . LEU A 1 88 ? 11.336 -2.385 -2.749 1.00 78.38 88 LEU A O 1
ATOM 698 N N . PHE A 1 89 ? 11.426 -4.615 -2.953 1.00 82.06 89 PHE A N 1
ATOM 699 C CA . PHE A 1 89 ? 11.578 -4.935 -1.539 1.00 82.06 89 PHE A CA 1
ATOM 700 C C . PHE A 1 89 ? 12.987 -5.443 -1.246 1.00 82.06 89 PHE A C 1
ATOM 702 O O . PHE A 1 89 ? 13.535 -6.240 -2.009 1.00 82.06 89 PHE A O 1
ATOM 709 N N . LEU A 1 90 ? 13.553 -5.000 -0.124 1.00 82.88 90 LEU A N 1
ATOM 710 C CA . LEU A 1 90 ? 14.890 -5.367 0.337 1.00 82.88 90 LEU A CA 1
ATOM 711 C C . LEU A 1 90 ? 14.900 -5.560 1.852 1.00 82.88 90 LEU A C 1
ATOM 713 O O . LEU A 1 90 ? 14.622 -4.622 2.598 1.00 82.88 90 LEU A O 1
ATOM 717 N N . ALA A 1 91 ? 15.278 -6.748 2.323 1.00 84.19 91 ALA A N 1
ATOM 718 C CA . ALA A 1 91 ? 15.569 -6.944 3.740 1.00 84.19 91 ALA A CA 1
ATOM 719 C C . ALA A 1 91 ? 16.979 -6.438 4.080 1.00 84.19 91 ALA A C 1
ATOM 721 O O . ALA A 1 91 ? 17.959 -6.769 3.400 1.00 84.19 91 ALA A O 1
ATOM 722 N N . CYS A 1 92 ? 17.062 -5.666 5.157 1.00 82.50 92 CYS A N 1
ATOM 723 C CA . CYS A 1 92 ? 18.278 -5.094 5.715 1.00 82.50 92 CYS A CA 1
ATOM 724 C C . CYS A 1 92 ? 18.546 -5.647 7.123 1.00 82.50 92 CYS A C 1
ATOM 726 O O . CYS A 1 92 ? 17.733 -6.373 7.703 1.00 82.50 92 CYS A O 1
ATOM 728 N N . ASP A 1 93 ? 19.690 -5.273 7.691 1.00 79.75 93 ASP A N 1
ATOM 729 C CA . ASP A 1 93 ? 20.006 -5.531 9.094 1.00 79.75 93 ASP A CA 1
ATOM 730 C C . ASP A 1 93 ? 18.895 -5.052 10.047 1.00 79.75 93 ASP A C 1
ATOM 732 O O . ASP A 1 93 ? 18.144 -4.116 9.768 1.00 79.75 93 ASP A O 1
ATOM 736 N N . LYS A 1 94 ? 18.813 -5.710 11.212 1.00 72.88 94 LYS A N 1
ATOM 737 C CA . LYS A 1 94 ? 17.849 -5.407 12.289 1.00 72.88 94 LYS A CA 1
ATOM 738 C C . LYS A 1 94 ? 16.376 -5.617 11.903 1.00 72.88 94 LYS A C 1
ATOM 740 O O . LYS A 1 94 ? 15.494 -4.981 12.470 1.00 72.88 94 LYS A O 1
ATOM 745 N N . GLY A 1 95 ? 16.107 -6.519 10.957 1.00 64.06 95 GLY A N 1
ATOM 746 C CA . GLY A 1 95 ? 14.743 -6.908 10.577 1.00 64.06 95 GLY A CA 1
ATOM 747 C C . GLY A 1 95 ? 13.986 -5.843 9.781 1.00 64.06 95 GLY A C 1
ATOM 748 O O . GLY A 1 95 ? 12.769 -5.941 9.634 1.00 64.06 95 GLY A O 1
ATOM 749 N N . LYS A 1 96 ? 14.686 -4.827 9.266 1.00 71.81 96 LYS A N 1
ATOM 750 C CA . LYS A 1 96 ? 14.081 -3.775 8.450 1.00 71.81 96 LYS A CA 1
ATOM 751 C C . LYS A 1 96 ? 13.821 -4.285 7.037 1.00 71.81 96 LYS A C 1
ATOM 753 O O . LYS A 1 96 ? 14.692 -4.900 6.427 1.00 71.81 96 LYS A O 1
ATOM 758 N N . ILE A 1 97 ? 12.647 -3.977 6.497 1.00 74.19 97 ILE A N 1
ATOM 759 C CA . ILE A 1 97 ? 12.332 -4.177 5.081 1.00 74.19 97 ILE A CA 1
ATOM 760 C C . ILE A 1 97 ? 12.158 -2.797 4.462 1.00 74.19 97 ILE A C 1
ATOM 762 O O . ILE A 1 97 ? 11.294 -2.032 4.882 1.00 74.19 97 ILE A O 1
ATOM 766 N N . LEU A 1 98 ? 12.990 -2.486 3.474 1.00 73.00 98 LEU A N 1
ATOM 767 C CA . LEU A 1 98 ? 12.852 -1.296 2.650 1.00 73.00 98 LEU A CA 1
ATOM 768 C C . LEU A 1 98 ? 11.976 -1.626 1.450 1.00 73.00 98 LEU A C 1
ATOM 770 O O . LEU A 1 98 ? 12.095 -2.706 0.869 1.00 73.00 98 LEU A O 1
ATOM 774 N N . ALA A 1 99 ? 11.128 -0.680 1.069 1.00 71.88 99 ALA A N 1
ATOM 775 C CA . ALA A 1 99 ? 10.320 -0.771 -0.131 1.00 71.88 99 ALA A CA 1
ATOM 776 C C . ALA A 1 99 ? 10.497 0.496 -0.972 1.00 71.88 99 ALA A C 1
ATOM 778 O O . ALA A 1 99 ? 10.373 1.604 -0.450 1.00 71.88 99 ALA A O 1
ATOM 779 N N . PHE A 1 100 ? 10.769 0.334 -2.264 1.00 69.31 100 PHE A N 1
ATOM 780 C CA . PHE A 1 100 ? 10.946 1.431 -3.213 1.00 69.31 100 PHE A CA 1
ATOM 781 C C . PHE A 1 100 ? 9.812 1.383 -4.234 1.00 69.31 100 PHE A C 1
ATOM 783 O O . PHE A 1 100 ? 9.604 0.353 -4.877 1.00 69.31 100 PHE A O 1
ATOM 790 N N . LYS A 1 101 ? 9.060 2.484 -4.365 1.00 62.75 101 LYS A N 1
ATOM 791 C CA . LYS A 1 101 ? 7.989 2.611 -5.363 1.00 62.75 101 LYS A CA 1
ATOM 792 C C . LYS A 1 101 ? 8.604 2.990 -6.706 1.00 62.75 101 LYS A C 1
ATOM 794 O O . LYS A 1 101 ? 9.304 3.992 -6.795 1.00 62.75 101 LYS A O 1
ATOM 799 N N . GLY A 1 102 ? 8.255 2.236 -7.742 1.00 58.53 102 GLY A N 1
ATOM 800 C CA . GLY A 1 102 ? 8.667 2.511 -9.107 1.00 58.53 102 GLY A CA 1
ATOM 801 C C . GLY A 1 102 ? 9.919 1.735 -9.482 1.00 58.53 102 GLY A C 1
ATOM 802 O O . GLY A 1 102 ? 11.031 2.048 -9.075 1.00 58.53 102 GLY A O 1
ATOM 803 N N . THR A 1 103 ? 9.738 0.765 -10.366 1.00 54.75 103 THR A N 1
ATOM 804 C CA . THR A 1 103 ? 10.822 0.167 -11.152 1.00 54.75 103 THR A CA 1
ATOM 805 C C . THR A 1 103 ? 11.080 0.964 -12.436 1.00 54.75 103 THR A C 1
ATOM 807 O O . THR A 1 103 ? 11.649 0.436 -13.378 1.00 54.75 103 THR A O 1
ATOM 810 N N . SER A 1 104 ? 10.625 2.220 -12.503 1.00 52.72 104 SER A N 1
ATOM 811 C CA . SER A 1 104 ? 10.734 3.134 -13.650 1.00 52.72 104 SER A CA 1
ATOM 812 C C . SER A 1 104 ? 11.545 4.406 -13.341 1.00 52.72 104 SER A C 1
ATOM 814 O O . SER A 1 104 ? 12.132 4.970 -14.266 1.00 52.72 104 SER A O 1
ATOM 816 N N . ASP A 1 105 ? 11.654 4.810 -12.066 1.00 49.25 105 ASP A N 1
ATOM 817 C CA . ASP A 1 105 ? 12.568 5.861 -11.591 1.00 49.25 105 ASP A CA 1
ATOM 818 C C . ASP A 1 105 ? 13.063 5.584 -10.144 1.00 49.25 105 ASP A C 1
ATOM 820 O O . ASP A 1 105 ? 12.305 5.774 -9.184 1.00 49.25 105 ASP A O 1
ATOM 824 N N . PRO A 1 106 ? 14.334 5.164 -9.963 1.00 46.62 106 PRO A N 1
ATOM 825 C CA . PRO A 1 106 ? 14.927 4.850 -8.657 1.00 46.62 106 PRO A CA 1
ATOM 826 C C . PRO A 1 106 ? 15.092 6.051 -7.710 1.00 46.62 106 PRO A C 1
ATOM 828 O O . PRO A 1 106 ? 15.403 5.851 -6.536 1.00 46.62 106 PRO A O 1
ATOM 831 N N . LEU A 1 107 ? 14.931 7.291 -8.191 1.00 44.03 107 LEU A N 1
ATOM 832 C CA . LEU A 1 107 ? 15.093 8.505 -7.377 1.00 44.03 107 LEU A CA 1
ATOM 833 C C . LEU A 1 107 ? 13.840 8.865 -6.569 1.00 44.03 107 LEU A C 1
ATOM 835 O O . LEU A 1 107 ? 13.889 9.748 -5.710 1.00 44.03 107 LEU A O 1
ATOM 839 N N . THR A 1 108 ? 12.732 8.150 -6.774 1.00 44.84 108 THR A N 1
ATOM 840 C CA . THR A 1 108 ? 11.493 8.316 -6.006 1.00 44.84 108 THR A CA 1
ATOM 841 C C . THR A 1 108 ? 11.619 7.644 -4.632 1.00 44.84 108 THR A C 1
ATOM 843 O O . THR A 1 108 ? 10.935 6.671 -4.312 1.00 44.84 108 THR A O 1
ATOM 846 N N . ARG A 1 109 ? 12.541 8.138 -3.792 1.00 45.38 109 ARG A N 1
ATOM 847 C CA . ARG A 1 109 ? 12.705 7.683 -2.405 1.00 45.38 109 ARG A CA 1
ATOM 848 C C . ARG A 1 109 ? 11.404 7.941 -1.650 1.00 45.38 109 ARG A C 1
ATOM 850 O O . ARG A 1 109 ? 11.138 9.055 -1.209 1.00 45.38 109 ARG A O 1
ATOM 857 N N . LYS A 1 110 ? 10.617 6.892 -1.435 1.00 39.56 110 LYS A N 1
ATOM 858 C CA . LYS A 1 110 ? 9.650 6.854 -0.343 1.00 39.56 110 LYS A CA 1
ATOM 859 C C . LYS A 1 110 ? 10.028 5.685 0.542 1.00 39.56 110 LYS A C 1
ATOM 861 O O . LYS A 1 110 ? 9.662 4.550 0.269 1.00 39.56 110 LYS A O 1
ATOM 866 N N . THR A 1 111 ? 10.827 5.976 1.564 1.00 38.38 111 THR A N 1
ATOM 867 C CA . THR A 1 111 ? 11.095 5.034 2.645 1.00 38.38 111 THR A CA 1
ATOM 868 C C . THR A 1 111 ? 9.755 4.737 3.313 1.00 38.38 111 THR A C 1
ATOM 870 O O . THR A 1 111 ? 9.254 5.547 4.086 1.00 38.38 111 THR A O 1
ATOM 873 N N . LEU A 1 112 ? 9.143 3.602 2.977 1.00 40.91 112 LEU A N 1
ATOM 874 C CA . LEU A 1 112 ? 8.083 3.024 3.794 1.00 40.91 112 LEU A CA 1
ATOM 875 C C . LEU A 1 112 ? 8.772 2.330 4.963 1.00 40.91 112 LEU A C 1
ATOM 877 O O . LEU A 1 112 ? 8.897 1.112 4.999 1.00 40.91 112 LEU A O 1
ATOM 881 N N . GLU A 1 113 ? 9.289 3.125 5.892 1.00 38.25 113 GLU A N 1
ATOM 882 C CA . GLU A 1 113 ? 9.469 2.634 7.244 1.00 38.25 113 GLU A CA 1
ATOM 883 C C . GLU A 1 113 ? 8.054 2.481 7.805 1.00 38.25 113 GLU A C 1
ATOM 885 O O . GLU A 1 113 ? 7.378 3.491 8.016 1.00 38.25 113 GLU A O 1
ATOM 890 N N . PRO A 1 114 ? 7.551 1.264 8.080 1.00 39.38 114 PRO A N 1
ATOM 891 C CA . PRO A 1 114 ? 6.647 1.170 9.205 1.00 39.38 114 PRO A CA 1
ATOM 892 C C . PRO A 1 114 ? 7.464 1.697 10.382 1.00 39.38 114 PRO A C 1
ATOM 894 O O . PRO A 1 114 ? 8.410 1.030 10.796 1.00 39.38 114 PRO A O 1
ATOM 897 N N . GLN A 1 115 ? 7.170 2.915 10.851 1.00 38.03 115 GLN A N 1
ATOM 898 C CA . GLN A 1 115 ? 7.750 3.442 12.082 1.00 38.03 115 GLN A CA 1
ATOM 899 C C . GLN A 1 115 ? 7.443 2.424 13.179 1.00 38.03 115 GLN A C 1
ATOM 901 O O . GLN A 1 115 ? 6.342 2.363 13.726 1.00 38.03 115 GLN A O 1
ATOM 906 N N . SER A 1 116 ? 8.388 1.527 13.429 1.00 40.50 116 SER A N 1
ATOM 907 C CA . SER A 1 116 ? 8.261 0.496 14.436 1.00 40.50 116 SER A CA 1
ATOM 908 C C . SER A 1 116 ? 8.712 1.109 15.746 1.00 40.50 116 SER A C 1
ATOM 910 O O . SER A 1 116 ? 9.836 0.885 16.169 1.00 40.50 116 SER A O 1
ATOM 912 N N . GLU A 1 117 ? 7.832 1.932 16.311 1.00 37.62 117 GLU A N 1
ATOM 913 C CA . GLU A 1 117 ? 7.592 2.104 17.745 1.00 37.62 117 GLU A CA 1
ATOM 914 C C . GLU A 1 117 ? 6.401 3.057 17.907 1.00 37.62 117 GLU A C 1
ATOM 916 O O . GLU A 1 117 ? 6.529 4.267 18.060 1.00 37.62 117 GLU A O 1
ATOM 921 N N . GLY A 1 118 ? 5.196 2.496 17.806 1.00 43.41 118 GLY A N 1
ATOM 922 C CA . GLY A 1 118 ? 3.959 3.235 18.029 1.00 43.41 118 GLY A CA 1
ATOM 923 C C . GLY A 1 118 ? 3.010 3.195 16.843 1.00 43.41 118 GLY A C 1
ATOM 924 O O . GLY A 1 118 ? 3.368 3.320 15.676 1.00 43.41 118 GLY A O 1
ATOM 925 N N . LEU A 1 119 ? 1.743 2.991 17.165 1.00 56.12 119 LEU A N 1
ATOM 926 C CA . LEU A 1 119 ? 0.662 2.952 16.207 1.00 56.12 119 LEU A CA 1
ATOM 927 C C . LEU A 1 119 ? 0.253 4.400 15.903 1.00 56.12 119 LEU A C 1
ATOM 929 O O . LEU A 1 119 ? -0.631 4.935 16.567 1.00 56.12 119 LEU A O 1
ATOM 933 N N . TYR A 1 120 ? 0.959 5.063 14.979 1.00 62.12 120 TYR A N 1
ATOM 934 C CA . TYR A 1 120 ? 0.723 6.482 14.702 1.00 62.12 120 TYR A CA 1
ATOM 935 C C . TYR A 1 120 ? -0.670 6.687 14.091 1.00 62.12 120 TYR A C 1
ATOM 937 O O . TYR A 1 120 ? -0.944 6.337 12.940 1.00 62.12 120 TYR A O 1
ATOM 945 N N . VAL A 1 121 ? -1.569 7.234 14.905 1.00 74.31 121 VAL A N 1
ATOM 946 C CA . VAL A 1 121 ? -2.871 7.745 14.484 1.00 74.31 121 VAL A CA 1
ATOM 947 C C . VAL A 1 121 ? -2.750 9.257 14.493 1.00 74.31 121 VAL A C 1
ATOM 949 O O . VAL A 1 121 ? -2.690 9.865 15.563 1.00 74.31 121 VAL A O 1
ATOM 952 N N . SER A 1 122 ? -2.711 9.863 13.309 1.00 72.94 122 SER A N 1
ATOM 953 C CA . SER A 1 122 ? -2.651 11.315 13.172 1.00 72.94 122 SER A CA 1
ATOM 954 C C . SER A 1 122 ? -3.827 11.961 13.918 1.00 72.94 122 SER A C 1
ATOM 956 O O . SER A 1 122 ? -4.945 11.430 13.883 1.00 72.94 122 SER A O 1
ATOM 958 N N . PRO A 1 123 ? -3.638 13.089 14.625 1.00 78.44 123 PRO A N 1
ATOM 959 C CA . PRO A 1 123 ? -4.748 13.830 15.227 1.00 78.44 123 PRO A CA 1
ATOM 960 C C . PRO A 1 123 ? -5.755 14.323 14.173 1.00 78.44 123 PRO A C 1
ATOM 962 O O . PRO A 1 123 ? -6.935 14.479 14.486 1.00 78.44 123 PRO A O 1
ATOM 965 N N . GLU A 1 124 ? -5.310 14.486 12.924 1.00 79.06 124 GLU A N 1
ATOM 966 C CA . GLU A 1 124 ? -6.103 14.961 11.793 1.00 79.06 124 GLU A CA 1
ATOM 967 C C . GLU A 1 124 ? -6.152 13.937 10.651 1.00 79.06 124 GLU A C 1
ATOM 969 O O . GLU A 1 124 ? -5.410 12.956 10.616 1.00 79.06 124 GLU A O 1
ATOM 974 N N . LEU A 1 125 ? -7.065 14.148 9.707 1.00 82.62 125 LEU A N 1
ATOM 975 C CA . LEU A 1 125 ? -7.138 13.358 8.482 1.00 82.62 125 LEU A CA 1
ATOM 976 C C . LEU A 1 125 ? -5.983 13.768 7.561 1.00 82.62 125 LEU A C 1
ATOM 978 O O . LEU A 1 125 ? -5.948 14.898 7.079 1.00 82.62 125 LEU A O 1
ATOM 982 N N . THR A 1 126 ? -5.023 12.869 7.347 1.00 74.75 126 THR A N 1
ATOM 983 C CA . THR A 1 126 ? -3.752 13.205 6.677 1.00 74.75 126 THR A CA 1
ATOM 984 C C . THR A 1 126 ? -3.557 12.431 5.379 1.00 74.75 126 THR A C 1
ATOM 986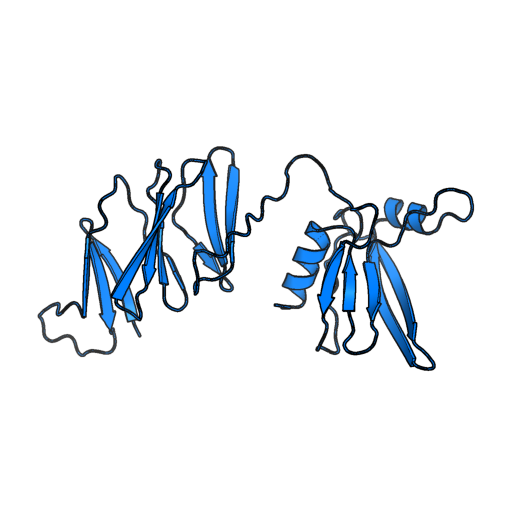 O O . THR A 1 126 ? -3.105 12.992 4.384 1.00 74.75 126 THR A O 1
ATOM 989 N N . TYR A 1 127 ? -3.912 11.149 5.362 1.00 75.44 127 TYR A N 1
ATOM 990 C CA . TYR A 1 127 ? -3.656 10.266 4.224 1.00 75.44 127 TYR A CA 1
ATOM 991 C C . TYR A 1 127 ? -4.908 10.180 3.363 1.00 75.44 127 TYR A C 1
ATOM 993 O O . TYR A 1 127 ? -5.987 10.025 3.920 1.00 75.44 127 TYR A O 1
ATOM 1001 N N . THR A 1 128 ? -4.807 10.288 2.037 1.00 78.50 128 THR A N 1
ATOM 1002 C CA . THR A 1 128 ? -5.985 10.366 1.157 1.00 78.50 128 THR A CA 1
ATOM 1003 C C . THR A 1 128 ? -5.990 9.300 0.066 1.00 78.50 128 THR A C 1
ATOM 1005 O O . THR A 1 128 ? -4.942 8.829 -0.372 1.00 78.50 128 THR A O 1
ATOM 1008 N N . ALA A 1 129 ? -7.183 8.894 -0.363 1.00 73.50 129 ALA A N 1
ATOM 1009 C CA . ALA A 1 129 ? -7.406 7.970 -1.470 1.00 73.50 129 ALA A CA 1
ATOM 1010 C C . ALA A 1 129 ? -8.510 8.518 -2.378 1.00 73.50 129 ALA A C 1
ATOM 1012 O O . ALA A 1 129 ? -9.574 8.887 -1.884 1.00 73.50 129 ALA A O 1
ATOM 1013 N N . ILE A 1 130 ? -8.269 8.553 -3.688 1.00 78.00 130 ILE A N 1
ATOM 1014 C CA . ILE A 1 130 ? -9.279 8.931 -4.684 1.00 78.00 130 ILE A CA 1
ATOM 1015 C C . ILE A 1 130 ? -9.906 7.653 -5.235 1.00 78.00 130 ILE A C 1
ATOM 1017 O O . ILE A 1 130 ? -9.192 6.733 -5.637 1.00 78.00 130 ILE A O 1
ATOM 1021 N N . LEU A 1 131 ? -11.234 7.588 -5.250 1.00 77.88 131 LEU A N 1
ATOM 1022 C CA . LEU A 1 131 ? -11.979 6.428 -5.720 1.00 77.88 131 LEU A CA 1
ATOM 1023 C C . LEU A 1 131 ? -12.586 6.723 -7.089 1.00 77.88 131 LEU A C 1
ATOM 1025 O O . LEU A 1 131 ? -13.385 7.639 -7.235 1.00 77.88 131 LEU A O 1
ATOM 1029 N N . TYR A 1 132 ? -12.243 5.900 -8.075 1.00 75.25 132 TYR A N 1
ATOM 1030 C CA . TYR A 1 132 ? -12.908 5.880 -9.387 1.00 75.25 132 TYR A CA 1
ATOM 1031 C C . TYR A 1 132 ? -13.762 4.623 -9.587 1.00 75.25 132 TYR A C 1
ATOM 1033 O O . TYR A 1 132 ? -14.428 4.467 -10.606 1.00 75.25 132 TYR A O 1
ATOM 1041 N N . GLN A 1 133 ? -13.727 3.712 -8.616 1.00 73.56 133 GLN A N 1
ATOM 1042 C CA . GLN A 1 133 ? -14.461 2.456 -8.637 1.00 73.56 133 GLN A CA 1
ATOM 1043 C C . GLN A 1 133 ? -15.737 2.548 -7.802 1.00 73.56 133 GLN A C 1
ATOM 1045 O O . GLN A 1 133 ? -15.809 3.298 -6.830 1.00 73.56 133 GLN A O 1
ATOM 1050 N N . THR A 1 134 ? -16.729 1.738 -8.162 1.00 71.50 134 THR A N 1
ATOM 1051 C CA . THR A 1 134 ? -18.048 1.722 -7.516 1.00 71.50 134 THR A CA 1
ATOM 1052 C C . THR A 1 134 ? -18.095 0.852 -6.260 1.00 71.50 134 THR A C 1
ATOM 1054 O O . THR A 1 134 ? -18.912 1.098 -5.377 1.00 71.50 134 THR A O 1
ATOM 1057 N N . SER A 1 135 ? -17.219 -0.152 -6.146 1.00 82.75 135 SER A N 1
ATOM 1058 C CA . SER A 1 135 ? -17.143 -1.056 -4.993 1.00 82.75 135 SER A CA 1
ATOM 1059 C C . SER A 1 135 ? -15.917 -0.776 -4.129 1.00 82.75 135 SER A C 1
ATOM 1061 O O . SER A 1 135 ? -14.811 -0.651 -4.651 1.00 82.75 135 SER A O 1
ATOM 1063 N N . ILE A 1 136 ? -16.093 -0.758 -2.808 1.00 88.25 136 ILE A N 1
ATOM 1064 C CA . ILE A 1 136 ? -15.006 -0.578 -1.838 1.00 88.25 136 ILE A CA 1
ATOM 1065 C C . ILE A 1 136 ? -14.833 -1.855 -1.018 1.00 88.25 136 ILE A C 1
ATOM 1067 O O . ILE A 1 136 ? -15.787 -2.374 -0.441 1.00 88.25 136 ILE A O 1
ATOM 1071 N N . LEU A 1 137 ? -13.596 -2.335 -0.931 1.00 89.12 137 LEU A N 1
ATOM 1072 C CA . LEU A 1 137 ? -13.181 -3.409 -0.041 1.00 89.12 137 LEU A CA 1
ATOM 1073 C C . LEU A 1 137 ? -12.513 -2.807 1.196 1.00 89.12 137 LEU A C 1
ATOM 1075 O O . LEU A 1 137 ? -11.479 -2.151 1.107 1.00 89.12 137 LEU A O 1
ATOM 1079 N N . TRP A 1 138 ? -13.090 -3.033 2.372 1.00 93.38 138 TRP A N 1
ATOM 1080 C CA . TRP A 1 138 ? -12.478 -2.606 3.628 1.00 93.38 138 TRP A CA 1
ATOM 1081 C C . TRP A 1 138 ? -11.517 -3.679 4.150 1.00 93.38 138 TRP A C 1
ATOM 1083 O O . TRP A 1 138 ? -11.933 -4.832 4.295 1.00 93.38 138 TRP A O 1
ATOM 1093 N N . PRO A 1 139 ? -10.263 -3.335 4.502 1.00 89.00 139 PRO A N 1
ATOM 1094 C CA . PRO A 1 139 ? -9.391 -4.256 5.224 1.00 89.00 139 PRO A CA 1
ATOM 1095 C C . PRO A 1 139 ? -10.062 -4.771 6.503 1.00 89.00 139 PRO A C 1
ATOM 1097 O O . PRO A 1 139 ? -10.670 -3.990 7.231 1.00 89.00 139 PRO A O 1
ATOM 1100 N N . GLY A 1 140 ? -9.897 -6.056 6.833 1.00 89.19 140 GLY A N 1
ATOM 1101 C CA . GLY A 1 140 ? -10.453 -6.699 8.042 1.00 89.19 140 GLY A CA 1
ATOM 1102 C C . GLY A 1 140 ? -9.818 -6.253 9.371 1.00 89.19 140 GLY A C 1
ATOM 1103 O O . GLY A 1 140 ? -9.672 -7.044 10.302 1.00 89.19 140 GLY A O 1
ATOM 1104 N N . ARG A 1 141 ? -9.375 -4.998 9.454 1.00 90.75 141 ARG A N 1
ATOM 1105 C CA . ARG A 1 141 ? -8.677 -4.383 10.586 1.00 90.75 141 ARG A CA 1
ATOM 1106 C C . ARG A 1 141 ? -9.389 -3.099 10.996 1.00 90.75 141 ARG A C 1
ATOM 1108 O O . ARG A 1 141 ? -10.067 -2.486 10.188 1.00 90.75 141 ARG A O 1
ATOM 1115 N N . CYS A 1 142 ? -9.242 -2.673 12.242 1.00 93.56 142 CYS A N 1
ATOM 1116 C CA . CYS A 1 142 ? -9.779 -1.403 12.710 1.00 93.56 142 CYS A CA 1
ATOM 1117 C C . CYS A 1 142 ? -9.111 -0.231 11.979 1.00 93.56 142 CYS A C 1
ATOM 1119 O O . CYS A 1 142 ? -7.883 -0.138 11.967 1.00 93.56 142 CYS A O 1
ATOM 1121 N N . CYS A 1 143 ? -9.906 0.702 11.456 1.00 92.44 143 CYS A N 1
ATOM 1122 C CA . CYS A 1 143 ? -9.398 1.860 10.725 1.00 92.44 143 CYS A CA 1
ATOM 1123 C C . CYS A 1 143 ? -8.638 2.882 11.582 1.00 92.44 143 CYS A C 1
ATOM 1125 O O . CYS A 1 143 ? -7.891 3.699 11.052 1.00 92.44 143 CYS A O 1
ATOM 1127 N N . LEU A 1 144 ? -8.802 2.828 12.907 1.00 90.31 144 LEU A N 1
ATOM 1128 C CA . LEU A 1 144 ? -8.049 3.646 13.854 1.00 90.31 144 LEU A CA 1
ATOM 1129 C C . LEU A 1 144 ? -6.803 2.921 14.348 1.00 90.31 144 LEU A C 1
ATOM 1131 O O . LEU A 1 144 ? -5.703 3.437 14.194 1.00 90.31 144 LEU A O 1
ATOM 1135 N N . CYS A 1 145 ? -6.956 1.732 14.940 1.00 86.31 145 CYS A N 1
ATOM 1136 C CA . CYS A 1 145 ? -5.852 1.078 15.640 1.00 86.31 145 CYS A CA 1
ATOM 1137 C C . CYS A 1 145 ? -5.179 -0.078 14.882 1.00 86.31 145 CYS A C 1
ATOM 1139 O O .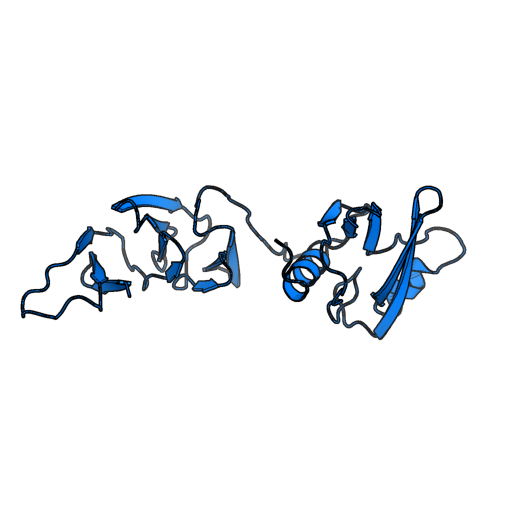 CYS A 1 145 ? -4.290 -0.718 15.431 1.00 86.31 145 CYS A O 1
ATOM 1141 N N . CYS A 1 146 ? -5.616 -0.417 13.666 1.00 84.81 146 CYS A N 1
ATOM 1142 C CA . CYS A 1 146 ? -5.158 -1.600 12.919 1.00 84.81 146 CYS A CA 1
ATOM 1143 C C . CYS A 1 146 ? -5.294 -2.955 13.657 1.00 84.81 146 CYS A C 1
ATOM 1145 O O . CYS A 1 146 ? -4.798 -3.976 13.174 1.00 84.81 146 CYS A O 1
ATOM 1147 N N . GLY A 1 147 ? -5.980 -3.003 14.804 1.00 85.38 147 GLY A N 1
ATOM 1148 C CA . GLY A 1 147 ? -6.341 -4.243 15.495 1.00 85.38 147 GLY A CA 1
ATOM 1149 C C . GLY A 1 147 ? -7.402 -5.044 14.730 1.00 85.38 147 GLY A C 1
ATOM 1150 O O . GLY A 1 147 ? -7.886 -4.580 13.698 1.00 85.38 147 GLY A O 1
ATOM 1151 N N . PRO A 1 148 ? -7.777 -6.246 15.192 1.00 88.69 148 PRO A N 1
ATOM 1152 C CA . PRO A 1 148 ? -8.880 -7.006 14.605 1.00 88.69 148 PRO A CA 1
ATOM 1153 C C . PRO A 1 148 ? -10.165 -6.168 14.549 1.00 88.69 148 PRO A C 1
ATOM 1155 O O . PRO A 1 148 ? -10.524 -5.508 15.526 1.00 88.69 148 PRO A O 1
ATOM 1158 N N . ALA A 1 149 ? -10.826 -6.145 13.392 1.00 93.38 149 ALA A N 1
ATOM 1159 C CA . ALA A 1 149 ? -12.126 -5.503 13.264 1.00 93.38 149 ALA A CA 1
ATOM 1160 C C . ALA A 1 149 ? -13.220 -6.424 13.809 1.00 93.38 149 ALA A C 1
ATOM 1162 O O . ALA A 1 149 ? -13.281 -7.596 13.450 1.00 93.38 149 ALA A O 1
ATOM 1163 N N . GLU A 1 150 ? -14.100 -5.875 14.637 1.00 94.56 150 GLU A N 1
ATOM 1164 C CA . GLU A 1 150 ? -15.235 -6.601 15.224 1.00 94.56 150 GLU A CA 1
ATOM 1165 C C . GLU A 1 150 ? -16.569 -5.962 14.845 1.00 94.56 150 GLU A C 1
ATOM 1167 O O . GLU A 1 150 ? -17.603 -6.620 14.832 1.00 94.56 150 GLU A O 1
ATOM 1172 N N . GLU A 1 151 ? -16.551 -4.669 14.528 1.00 94.06 151 GLU A N 1
ATOM 1173 C CA . GLU A 1 151 ? -17.742 -3.896 14.235 1.00 94.06 151 GLU A CA 1
ATOM 1174 C C . GLU A 1 151 ? -17.549 -3.071 12.969 1.00 94.06 151 GLU A C 1
ATOM 1176 O O . GLU A 1 151 ? -16.429 -2.742 12.573 1.00 94.06 151 GLU A O 1
ATOM 1181 N N . LYS A 1 152 ? -18.665 -2.719 12.338 1.00 93.50 152 LYS A N 1
ATOM 1182 C CA . LYS A 1 152 ? -18.700 -1.879 11.146 1.00 93.50 152 LYS A CA 1
ATOM 1183 C C . LYS A 1 152 ? -19.521 -0.627 11.414 1.00 93.50 152 LYS A C 1
ATOM 1185 O O . LYS A 1 152 ? -20.406 -0.634 12.276 1.00 93.50 152 LYS A O 1
ATOM 1190 N N . GLU A 1 153 ? -19.195 0.431 10.689 1.00 91.75 153 GLU A N 1
ATOM 1191 C CA . GLU A 1 153 ? -19.887 1.711 10.724 1.00 91.75 153 GLU A CA 1
ATOM 1192 C C . GLU A 1 153 ? -20.171 2.240 9.332 1.00 91.75 153 GLU A C 1
ATOM 1194 O O . GLU A 1 153 ? -19.473 1.933 8.364 1.00 91.75 153 GLU A O 1
ATOM 1199 N N . LYS A 1 154 ? -21.204 3.070 9.280 1.00 92.25 154 LYS A N 1
ATOM 1200 C CA . LYS A 1 154 ? -21.590 3.847 8.115 1.00 92.25 154 LYS A CA 1
ATOM 1201 C C . LYS A 1 154 ? -21.022 5.253 8.250 1.00 92.25 154 LYS A C 1
ATOM 1203 O O . LYS A 1 154 ? -21.178 5.880 9.300 1.00 92.25 154 LYS A O 1
ATOM 1208 N N . ILE A 1 155 ? -20.391 5.748 7.193 1.00 92.44 155 ILE A N 1
ATOM 1209 C CA . ILE A 1 155 ? -19.993 7.153 7.067 1.00 92.44 155 ILE A CA 1
ATOM 1210 C C . ILE A 1 155 ? -20.721 7.765 5.877 1.00 92.44 155 ILE A C 1
ATOM 1212 O O . ILE A 1 155 ? -21.017 7.083 4.898 1.00 92.44 155 ILE A O 1
ATOM 1216 N N . PHE A 1 156 ? -21.039 9.050 5.959 1.00 94.12 156 PHE A N 1
ATOM 1217 C CA . PHE A 1 156 ? -21.687 9.756 4.864 1.00 94.12 156 PHE A CA 1
ATOM 1218 C C . PHE A 1 156 ? -21.226 11.206 4.811 1.00 94.12 156 PHE A C 1
ATOM 1220 O O . PHE A 1 156 ? -20.803 11.773 5.818 1.00 94.12 156 PHE A O 1
ATOM 1227 N N . ARG A 1 157 ? -21.362 11.808 3.633 1.00 92.94 157 ARG A N 1
ATOM 1228 C CA . ARG A 1 157 ? -21.114 13.227 3.397 1.00 92.94 157 ARG A CA 1
ATOM 1229 C C . ARG A 1 157 ? -22.180 13.813 2.492 1.00 92.94 157 ARG A C 1
ATOM 1231 O O . ARG A 1 157 ? -22.690 13.132 1.604 1.00 92.94 157 ARG A O 1
ATOM 1238 N N . LEU A 1 158 ? -22.501 15.076 2.751 1.00 93.88 158 LEU A N 1
ATOM 1239 C CA . LEU A 1 158 ? -23.397 15.904 1.955 1.00 93.88 158 LEU A CA 1
ATOM 1240 C C . LEU A 1 158 ? -22.580 17.022 1.301 1.00 93.88 158 LEU A C 1
ATOM 1242 O O . LEU A 1 158 ? -21.866 17.739 1.999 1.00 93.88 158 LEU A O 1
ATOM 1246 N N . GLU A 1 159 ? -22.698 17.174 -0.016 1.00 91.19 159 GLU A N 1
ATOM 1247 C CA . GLU A 1 159 ? -22.169 18.316 -0.772 1.00 91.19 159 GLU A CA 1
ATOM 1248 C C . GLU A 1 159 ? -23.292 18.870 -1.653 1.00 91.19 159 GLU A C 1
ATOM 1250 O O . GLU A 1 159 ? -23.713 18.244 -2.626 1.00 91.19 159 GLU A O 1
ATOM 1255 N N . GLY A 1 160 ? -23.834 20.027 -1.261 1.00 91.25 160 GLY A N 1
ATOM 1256 C CA . GLY A 1 160 ? -25.064 20.556 -1.850 1.00 91.25 160 GLY A CA 1
ATOM 1257 C C . GLY A 1 160 ? -26.245 19.610 -1.608 1.00 91.25 160 GLY A C 1
ATOM 1258 O O . GLY A 1 160 ? -26.552 19.276 -0.465 1.00 91.25 160 GLY A O 1
ATOM 1259 N N . SER A 1 161 ? -26.900 19.177 -2.687 1.00 92.38 161 SER A N 1
ATOM 1260 C CA . SER A 1 161 ? -27.982 18.181 -2.664 1.00 92.38 161 SER A CA 1
ATOM 1261 C C . SER A 1 161 ? -27.493 16.734 -2.802 1.00 92.38 161 SER A C 1
ATOM 1263 O O . SER A 1 161 ? -28.292 15.806 -2.663 1.00 92.38 161 SER A O 1
ATOM 1265 N N . THR A 1 162 ? -26.201 16.516 -3.063 1.00 91.69 162 THR A N 1
ATOM 1266 C CA . THR A 1 162 ? -25.641 15.181 -3.291 1.00 91.69 162 THR A CA 1
ATOM 1267 C C . THR A 1 162 ? -25.197 14.555 -1.973 1.00 91.69 162 THR A C 1
ATOM 1269 O O . THR A 1 162 ? -24.484 15.175 -1.182 1.00 91.69 162 THR A O 1
ATOM 1272 N N . ARG A 1 163 ? -25.588 13.296 -1.745 1.00 93.81 163 ARG A N 1
ATOM 1273 C CA . ARG A 1 163 ? -25.171 12.486 -0.595 1.00 93.81 163 ARG A CA 1
ATOM 1274 C C . ARG A 1 163 ? -24.348 11.295 -1.068 1.00 93.81 163 ARG A C 1
ATOM 1276 O O . ARG A 1 163 ? -24.840 10.500 -1.862 1.00 93.81 163 ARG A O 1
ATOM 1283 N N . LEU A 1 164 ? -23.145 11.139 -0.522 1.00 92.00 164 LEU A N 1
ATOM 1284 C CA . LEU A 1 164 ? -22.365 9.910 -0.645 1.00 92.00 164 LEU A CA 1
ATOM 1285 C C . LEU A 1 164 ? -22.382 9.182 0.690 1.00 92.00 164 LEU A C 1
ATOM 1287 O O . LEU A 1 164 ? -22.097 9.775 1.729 1.00 92.00 164 LEU A O 1
ATOM 1291 N N . GLU A 1 165 ? -22.703 7.898 0.654 1.00 93.88 165 GLU A N 1
ATOM 1292 C CA . GLU A 1 165 ? -22.767 7.038 1.824 1.00 93.88 165 GLU A CA 1
ATOM 1293 C C . GLU A 1 165 ? -21.915 5.802 1.587 1.00 93.88 165 GLU A C 1
ATOM 1295 O O . GLU A 1 165 ? -22.054 5.136 0.563 1.00 93.88 165 GLU A O 1
ATOM 1300 N N . LEU A 1 166 ? -21.026 5.515 2.534 1.00 91.56 166 LEU A N 1
ATOM 1301 C CA . LEU A 1 166 ? -20.154 4.356 2.500 1.00 91.56 166 LEU A CA 1
ATOM 1302 C C . LEU A 1 166 ? -20.393 3.501 3.735 1.00 91.56 166 LEU A C 1
ATOM 1304 O O . LEU A 1 166 ? -20.252 3.945 4.877 1.00 91.56 166 LEU A O 1
ATOM 1308 N N . ASP A 1 167 ? -20.729 2.248 3.471 1.00 92.56 167 ASP A N 1
ATOM 1309 C CA . ASP A 1 167 ? -20.974 1.238 4.481 1.00 92.56 167 ASP A CA 1
ATOM 1310 C C . ASP A 1 167 ? -19.742 0.391 4.753 1.00 92.56 167 ASP A C 1
ATOM 1312 O O . ASP A 1 167 ? -18.935 0.124 3.864 1.00 92.56 167 ASP A O 1
ATOM 1316 N N . GLY A 1 168 ? -19.639 -0.107 5.984 1.00 93.50 168 GLY A N 1
ATOM 1317 C CA . GLY A 1 168 ? -18.701 -1.171 6.316 1.00 93.50 168 GLY A CA 1
ATOM 1318 C C . GLY A 1 168 ? -17.360 -0.720 6.886 1.00 93.50 168 GLY A C 1
ATOM 1319 O O . GLY A 1 168 ? -16.477 -1.568 7.004 1.00 93.50 168 GLY A O 1
ATOM 1320 N N . VAL A 1 169 ? -17.208 0.550 7.280 1.00 94.81 169 VAL A N 1
ATOM 1321 C CA . VAL A 1 169 ? -15.962 1.076 7.858 1.00 94.81 169 VAL A CA 1
ATOM 1322 C C . VAL A 1 169 ? -15.635 0.312 9.146 1.00 94.81 169 VAL A C 1
ATOM 1324 O O . VAL A 1 169 ? -16.422 0.354 10.095 1.00 94.81 169 VAL A O 1
ATOM 1327 N N . PRO 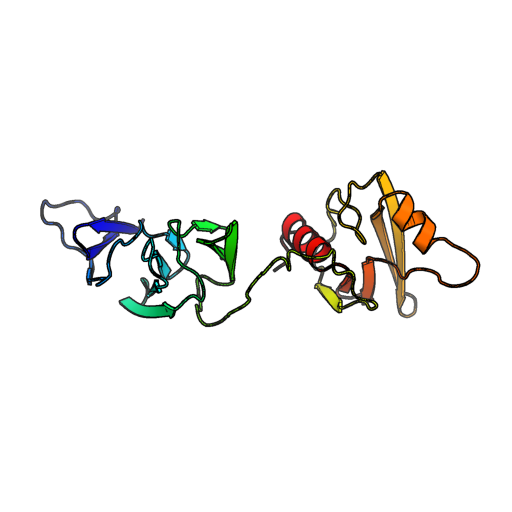A 1 170 ? -14.511 -0.412 9.209 1.00 96.44 170 PRO A N 1
ATOM 1328 C CA . PRO A 1 170 ? -14.271 -1.376 10.271 1.00 96.44 170 PRO A CA 1
ATOM 1329 C C . PRO A 1 170 ? -13.620 -0.751 11.506 1.00 96.44 170 PRO A C 1
ATOM 1331 O O . PRO A 1 170 ? -12.644 -0.004 11.430 1.00 96.44 170 PRO A O 1
ATOM 1334 N N . TYR A 1 171 ? -14.108 -1.144 12.677 1.00 95.31 171 TYR A N 1
ATOM 1335 C CA . TYR A 1 171 ? -13.593 -0.747 13.982 1.00 95.31 171 TYR A CA 1
ATOM 1336 C C . TYR A 1 171 ? -13.441 -1.961 14.908 1.00 95.31 171 TYR A C 1
ATOM 1338 O O . TYR A 1 171 ? -14.177 -2.942 14.805 1.00 95.31 171 TYR A O 1
ATOM 1346 N N . CYS A 1 172 ? -12.508 -1.887 15.858 1.00 94.06 172 CYS A N 1
ATOM 1347 C CA . CYS A 1 172 ? -12.574 -2.716 17.062 1.00 94.06 172 CYS A CA 1
ATOM 1348 C C . CYS A 1 172 ? -13.523 -2.063 18.080 1.00 94.06 172 CYS A C 1
ATOM 1350 O O . CYS A 1 172 ? -13.741 -0.842 18.036 1.00 94.06 172 CYS A O 1
ATOM 1352 N N . LYS A 1 173 ? -14.056 -2.847 19.026 1.00 93.06 173 LYS A N 1
ATOM 1353 C CA . LYS A 1 173 ? -15.010 -2.342 20.032 1.00 93.06 173 LYS A CA 1
ATOM 1354 C C . LYS A 1 173 ? -14.490 -1.121 20.808 1.00 93.06 173 LYS A C 1
ATOM 1356 O O . LYS A 1 173 ? -15.214 -0.123 20.868 1.00 93.06 173 LYS A O 1
ATOM 1361 N N . PRO A 1 174 ? -13.243 -1.110 21.335 1.00 90.62 174 PRO A N 1
ATOM 1362 C CA . PRO A 1 174 ? -12.734 0.043 22.079 1.00 90.62 174 PRO A CA 1
ATOM 1363 C C . PRO A 1 174 ? -12.670 1.326 21.243 1.00 90.62 174 PRO A C 1
ATOM 1365 O O . PRO A 1 174 ? -13.098 2.385 21.699 1.00 90.62 174 PRO A O 1
ATOM 1368 N N . CYS A 1 175 ? -12.164 1.250 20.008 1.00 90.50 175 CYS A N 1
ATOM 1369 C CA . CYS A 1 175 ? -12.055 2.417 19.132 1.00 90.50 175 CYS A CA 1
ATOM 1370 C C . CYS A 1 175 ? -13.429 2.953 18.727 1.00 90.50 175 CYS A C 1
ATOM 1372 O O . CYS A 1 175 ? -13.633 4.165 18.731 1.00 90.50 175 CYS A O 1
ATOM 1374 N N . LYS A 1 176 ? -14.398 2.074 18.451 1.00 90.69 176 LYS A N 1
ATOM 1375 C CA . LYS A 1 176 ? -15.766 2.506 18.146 1.00 90.69 176 LYS A CA 1
ATOM 1376 C C . LYS A 1 176 ? -16.427 3.212 19.325 1.00 90.69 176 LYS A C 1
ATOM 1378 O O . LYS A 1 176 ? -17.038 4.264 19.143 1.00 90.69 176 LYS A O 1
ATOM 1383 N N . GLN A 1 177 ? -16.258 2.694 20.540 1.00 88.50 177 GLN A N 1
ATOM 1384 C CA . GLN A 1 177 ? -16.770 3.354 21.741 1.00 88.50 177 GLN A CA 1
ATOM 1385 C C . GLN A 1 177 ? -16.171 4.755 21.918 1.00 88.50 177 GLN A C 1
ATOM 1387 O O . GLN A 1 177 ? -16.916 5.695 22.181 1.00 88.50 177 GLN A O 1
ATOM 1392 N N . LYS A 1 178 ? -14.857 4.932 21.712 1.00 85.88 178 LYS A N 1
ATOM 1393 C CA . LYS A 1 178 ? -14.199 6.254 21.789 1.00 85.88 178 LYS A CA 1
ATOM 1394 C C . LYS A 1 178 ? -14.759 7.262 20.781 1.00 85.88 178 LYS A C 1
ATOM 1396 O O . LYS A 1 178 ? -14.937 8.431 21.117 1.00 85.88 178 LYS A O 1
ATOM 1401 N N . VAL A 1 179 ? -15.091 6.798 19.579 1.00 84.38 179 VAL A N 1
ATOM 1402 C CA . VAL A 1 179 ? -15.681 7.618 18.509 1.00 84.38 179 VAL A CA 1
ATOM 1403 C C . VAL A 1 179 ? -17.160 7.948 18.765 1.00 84.38 179 VAL A C 1
ATOM 1405 O O . VAL A 1 179 ? -17.641 8.985 18.309 1.00 84.38 179 VAL A O 1
ATOM 1408 N N . ARG A 1 180 ? -17.899 7.099 19.492 1.00 79.44 180 ARG A N 1
ATOM 1409 C CA . ARG A 1 180 ? -19.332 7.289 19.799 1.00 79.44 180 ARG A CA 1
ATOM 1410 C C . ARG A 1 180 ? -19.625 8.025 21.116 1.00 79.44 180 ARG A C 1
ATOM 1412 O O . ARG A 1 180 ? -20.789 8.323 21.371 1.00 79.44 180 ARG A O 1
ATOM 1419 N N . LYS A 1 181 ? -18.629 8.317 21.962 1.00 73.69 181 LYS A N 1
ATOM 1420 C CA . LYS A 1 181 ? -18.849 9.010 23.250 1.00 73.69 181 LYS A CA 1
ATOM 1421 C C . LYS A 1 181 ? -19.551 10.369 23.061 1.00 73.69 181 LYS A C 1
ATOM 1423 O O . LYS A 1 181 ? -19.128 11.178 22.239 1.00 73.69 181 LYS A O 1
ATOM 1428 N N . LEU A 1 182 ? -20.600 10.604 23.861 1.00 52.84 182 LEU A N 1
ATOM 1429 C CA . LEU A 1 182 ? -21.508 11.763 23.781 1.00 52.84 182 LEU A CA 1
ATOM 1430 C C . LEU A 1 182 ? -21.021 13.019 24.530 1.00 52.84 182 LEU A C 1
ATOM 1432 O O . LEU A 1 182 ? -21.436 14.118 24.181 1.00 52.84 182 LEU A O 1
ATOM 1436 N N . PHE A 1 183 ? -20.135 12.897 25.526 1.00 47.28 183 PHE A N 1
ATOM 1437 C CA . PHE A 1 183 ? -19.677 14.038 26.332 1.00 47.28 183 PHE A CA 1
ATOM 1438 C C . PHE A 1 183 ? -18.150 14.061 26.491 1.00 47.28 183 PHE A C 1
ATOM 1440 O O . PHE A 1 183 ? -17.560 13.062 26.891 1.00 47.28 183 PHE A O 1
ATOM 1447 N N . LYS A 1 184 ? -17.564 15.230 26.165 1.00 45.00 184 LYS A N 1
ATOM 1448 C CA . LYS A 1 184 ? -16.142 15.648 26.194 1.00 45.00 184 LYS A CA 1
ATOM 1449 C C . LYS A 1 184 ? -15.121 14.642 25.628 1.00 45.00 184 LYS A C 1
ATOM 1451 O O . LYS A 1 184 ? -14.823 13.614 26.220 1.00 45.00 184 LYS A O 1
ATOM 1456 N N . GLY A 1 185 ? -14.496 15.030 24.511 1.00 56.38 185 GLY A N 1
ATOM 1457 C CA . GLY A 1 185 ? -13.361 14.314 23.917 1.00 56.38 185 GLY A CA 1
ATOM 1458 C C . GLY A 1 185 ? -13.764 13.192 22.961 1.00 56.38 185 GLY A C 1
ATOM 1459 O O . GLY A 1 185 ? -13.245 12.083 23.068 1.00 56.38 185 GLY A O 1
ATOM 1460 N N . ARG A 1 186 ? -14.699 13.462 22.036 1.00 65.06 186 ARG A N 1
ATOM 1461 C CA . ARG A 1 186 ? -15.023 12.527 20.951 1.00 65.06 186 ARG A CA 1
ATOM 1462 C C . ARG A 1 186 ? -13.767 12.300 20.115 1.00 65.06 186 ARG A C 1
ATOM 1464 O O . ARG A 1 186 ? -13.224 13.247 19.548 1.00 65.06 186 ARG A O 1
ATOM 1471 N N . GLU A 1 187 ? -13.308 11.056 20.040 1.00 70.56 187 GLU A N 1
ATOM 1472 C CA . GLU A 1 187 ? -12.222 10.727 19.126 1.00 70.56 187 GLU A CA 1
ATOM 1473 C C . GLU A 1 187 ? -12.725 10.872 17.684 1.00 70.56 187 GLU A C 1
ATOM 1475 O O . GLU A 1 187 ? -13.820 10.411 17.349 1.00 70.56 187 GLU A O 1
ATOM 1480 N N . LYS A 1 188 ? -11.950 11.553 16.832 1.00 82.44 188 LYS A N 1
ATOM 1481 C CA . LYS A 1 188 ? -12.321 11.753 15.426 1.00 82.44 188 LYS A CA 1
ATOM 1482 C C . LYS A 1 188 ? -12.364 10.415 14.686 1.00 82.44 188 LYS A C 1
ATOM 1484 O O . LYS A 1 188 ? -11.615 9.491 15.018 1.00 82.44 188 LYS A O 1
ATOM 1489 N N . LEU A 1 189 ? -13.209 10.334 13.659 1.00 86.94 189 LEU A N 1
ATOM 1490 C CA . LEU A 1 189 ? -13.323 9.157 12.797 1.00 86.94 189 LEU A CA 1
ATOM 1491 C C . LEU A 1 189 ? -11.959 8.775 12.208 1.00 86.94 189 LEU A C 1
ATOM 1493 O O . LEU A 1 189 ? -11.165 9.645 11.865 1.00 86.94 189 LEU A O 1
ATOM 1497 N N . GLY A 1 190 ? -11.682 7.473 12.096 1.00 88.31 190 GLY A N 1
ATOM 1498 C CA . GLY A 1 190 ? -10.441 6.989 11.482 1.00 88.31 190 GLY A CA 1
ATOM 1499 C C . GLY A 1 190 ? -10.427 7.136 9.964 1.00 88.31 190 GLY A C 1
ATOM 1500 O O . GLY A 1 190 ? -9.347 7.218 9.384 1.00 88.31 190 GLY A O 1
ATOM 1501 N N . VAL A 1 191 ? -11.617 7.199 9.358 1.00 93.31 191 VAL A N 1
ATOM 1502 C CA . VAL A 1 191 ? -11.852 7.436 7.932 1.00 93.31 191 VAL A CA 1
ATOM 1503 C C . VAL A 1 191 ? -12.977 8.448 7.789 1.00 93.31 191 VAL A C 1
ATOM 1505 O O . VAL A 1 191 ? -13.970 8.353 8.511 1.00 93.31 191 VAL A O 1
ATOM 1508 N N . ASP A 1 192 ? -12.839 9.374 6.852 1.00 93.06 192 ASP A N 1
ATOM 1509 C CA . ASP A 1 192 ? -13.894 10.313 6.483 1.00 93.06 192 ASP A CA 1
ATOM 1510 C C . ASP A 1 192 ? -13.926 10.524 4.966 1.00 93.06 192 ASP A C 1
ATOM 1512 O O . ASP A 1 192 ? -12.942 10.266 4.269 1.00 93.06 192 ASP A O 1
ATOM 1516 N N . ILE A 1 193 ? -15.055 11.003 4.456 1.00 93.75 193 ILE A N 1
ATOM 1517 C CA . ILE A 1 193 ? -15.202 11.428 3.065 1.00 93.75 193 ILE A CA 1
ATOM 1518 C C . ILE A 1 193 ? -14.871 12.921 3.034 1.00 93.75 193 ILE A C 1
ATOM 1520 O O . ILE A 1 193 ? -15.470 13.695 3.775 1.00 93.75 193 ILE A O 1
ATOM 1524 N N . ILE A 1 194 ? -13.933 13.356 2.194 1.00 91.12 194 ILE A N 1
ATOM 1525 C CA . ILE A 1 194 ? -13.565 14.778 2.067 1.00 91.12 194 ILE A CA 1
ATOM 1526 C C . ILE A 1 194 ? -14.064 15.433 0.776 1.00 91.12 194 ILE A C 1
ATOM 1528 O O . ILE A 1 194 ? -14.132 16.658 0.721 1.00 91.12 194 ILE A O 1
ATOM 1532 N N . LYS A 1 195 ? -14.440 14.634 -0.228 1.00 87.00 195 LYS A N 1
ATOM 1533 C CA . LYS A 1 195 ? -15.055 15.081 -1.486 1.00 87.00 195 LYS A CA 1
ATOM 1534 C C . LYS A 1 195 ? -15.976 13.990 -2.030 1.00 87.00 195 LYS A C 1
ATOM 1536 O O . LYS A 1 195 ? -15.642 12.818 -1.850 1.00 87.00 195 LYS A O 1
ATOM 1541 N N . ILE A 1 196 ? -17.089 14.343 -2.678 1.00 90.31 196 ILE A N 1
ATOM 1542 C CA . ILE A 1 196 ? -18.017 13.366 -3.278 1.00 90.31 196 ILE A CA 1
ATOM 1543 C C . ILE A 1 196 ? -17.677 13.022 -4.734 1.00 90.31 196 ILE A C 1
ATOM 1545 O O . ILE A 1 196 ? -17.850 11.867 -5.106 1.00 90.31 196 ILE A O 1
ATOM 1549 N N . ASP A 1 197 ? -17.188 13.965 -5.547 1.00 82.69 197 ASP A N 1
ATOM 1550 C CA . ASP A 1 197 ? -16.959 13.723 -6.984 1.00 82.69 197 ASP A CA 1
ATOM 1551 C C . ASP A 1 197 ? -15.617 14.298 -7.516 1.00 82.69 197 ASP A C 1
ATOM 1553 O O . ASP A 1 197 ? -15.435 15.524 -7.572 1.00 82.69 197 ASP A O 1
ATOM 1557 N N . PRO A 1 198 ? -14.632 13.445 -7.877 1.00 83.50 198 PRO A N 1
ATOM 1558 C CA . PRO A 1 198 ? -14.595 12.017 -7.550 1.00 83.50 198 PRO A CA 1
ATOM 1559 C C . PRO A 1 198 ? -14.519 11.828 -6.024 1.00 83.50 198 PRO A C 1
ATOM 1561 O O . PRO A 1 198 ? -13.988 12.712 -5.337 1.00 83.50 198 PRO A O 1
ATOM 1564 N N . PRO A 1 199 ? -15.013 10.706 -5.467 1.00 87.00 199 PRO A N 1
ATOM 1565 C CA . PRO A 1 199 ? -14.934 10.476 -4.036 1.00 87.00 199 PRO A CA 1
ATOM 1566 C C . PRO A 1 199 ? -13.489 10.490 -3.542 1.00 87.00 199 PRO A C 1
ATOM 1568 O O . PRO A 1 199 ? -12.640 9.758 -4.056 1.00 87.00 199 PRO A O 1
ATOM 1571 N N . ILE A 1 200 ? -13.211 11.292 -2.517 1.00 85.75 200 ILE A N 1
ATOM 1572 C CA . ILE A 1 200 ? -11.912 11.294 -1.843 1.00 85.75 200 ILE A CA 1
ATOM 1573 C C . ILE A 1 200 ? -12.128 10.900 -0.392 1.00 85.75 200 ILE A C 1
ATOM 1575 O O . ILE A 1 200 ? -12.862 11.568 0.337 1.00 85.75 200 ILE A O 1
ATOM 1579 N N . LEU A 1 201 ? -11.473 9.822 0.023 1.00 90.69 201 LEU A N 1
ATOM 1580 C CA . LEU A 1 201 ? -11.420 9.394 1.413 1.00 90.69 201 LEU A CA 1
ATOM 1581 C C . LEU A 1 201 ? -10.159 9.914 2.068 1.00 90.69 201 LEU A C 1
ATOM 1583 O O . LEU A 1 201 ? -9.104 9.946 1.438 1.00 90.69 201 LEU A O 1
ATOM 1587 N N . ALA A 1 202 ? -10.265 10.271 3.338 1.00 85.88 202 ALA A N 1
ATOM 1588 C CA . ALA A 1 202 ? -9.130 10.624 4.163 1.00 85.88 202 ALA A CA 1
ATOM 1589 C C . ALA A 1 202 ? -9.053 9.712 5.389 1.00 85.88 202 ALA A C 1
ATOM 1591 O O . ALA A 1 202 ? -10.071 9.257 5.905 1.00 85.88 202 ALA A O 1
ATOM 1592 N N . PHE A 1 203 ? -7.836 9.439 5.845 1.00 89.50 203 PHE A N 1
ATOM 1593 C CA . PHE A 1 203 ? -7.521 8.456 6.869 1.00 89.50 203 PHE A CA 1
ATOM 1594 C C . PHE A 1 203 ? -6.594 9.077 7.915 1.00 89.50 203 PHE A C 1
ATOM 1596 O O . PHE A 1 203 ? -5.720 9.889 7.595 1.00 89.50 203 PHE A O 1
ATOM 1603 N N . ARG A 1 204 ? -6.765 8.665 9.175 1.00 86.31 204 ARG A N 1
ATOM 1604 C CA . ARG A 1 204 ? -5.889 9.068 10.292 1.00 86.31 204 ARG A CA 1
ATOM 1605 C C . ARG A 1 204 ? -4.731 8.101 10.520 1.00 86.31 204 ARG A C 1
ATOM 1607 O O . ARG A 1 204 ? -3.705 8.494 11.062 1.00 86.31 204 ARG A O 1
ATOM 1614 N N . ASN A 1 205 ? -4.896 6.837 10.139 1.00 83.81 205 ASN A N 1
ATOM 1615 C CA . ASN A 1 205 ? -3.887 5.800 10.323 1.00 83.81 205 ASN A CA 1
ATOM 1616 C C . ASN A 1 205 ? -3.237 5.450 8.978 1.00 83.81 205 ASN A C 1
ATOM 1618 O O . ASN A 1 205 ? -3.904 4.922 8.087 1.00 83.81 205 ASN A O 1
ATOM 1622 N N . GLU A 1 206 ? -1.935 5.710 8.857 1.00 79.19 206 GLU A N 1
ATOM 1623 C CA . GLU A 1 206 ? -1.162 5.445 7.639 1.00 79.19 206 GLU A CA 1
ATOM 1624 C C . GLU A 1 206 ? -1.181 3.973 7.247 1.00 79.19 206 GLU A C 1
ATOM 1626 O O . GLU A 1 206 ? -1.446 3.626 6.101 1.00 79.19 206 GLU A O 1
ATOM 1631 N N . ARG A 1 207 ? -0.951 3.086 8.217 1.00 76.69 207 ARG A N 1
ATOM 1632 C CA . ARG A 1 207 ? -0.919 1.642 7.982 1.00 76.69 207 ARG A CA 1
ATOM 1633 C C . ARG A 1 207 ? -2.267 1.141 7.477 1.00 76.69 207 ARG A C 1
ATOM 1635 O O . ARG A 1 207 ? -2.314 0.285 6.597 1.00 76.69 207 ARG A O 1
ATOM 1642 N N . TYR A 1 208 ? -3.360 1.676 8.016 1.00 83.38 208 TYR A N 1
ATOM 1643 C CA . TYR A 1 208 ? -4.692 1.339 7.538 1.00 83.38 208 TYR A CA 1
ATOM 1644 C C . TYR A 1 208 ? -4.956 1.872 6.132 1.00 83.38 208 TYR A C 1
ATOM 1646 O O . TYR A 1 208 ? -5.486 1.138 5.302 1.00 83.38 208 TYR A O 1
ATOM 1654 N N . TRP A 1 209 ? -4.546 3.109 5.852 1.00 84.62 209 TRP A N 1
ATOM 1655 C CA . TRP A 1 209 ? -4.607 3.680 4.511 1.00 84.62 209 TRP A CA 1
ATOM 1656 C C . TRP A 1 209 ? -3.836 2.827 3.496 1.00 84.62 209 TRP A C 1
ATOM 1658 O O . TRP A 1 209 ? -4.394 2.492 2.458 1.00 84.62 209 TRP A O 1
ATOM 1668 N N . VAL A 1 210 ? -2.615 2.382 3.812 1.00 74.19 210 VAL A N 1
ATOM 1669 C CA . VAL A 1 210 ? -1.837 1.485 2.937 1.00 74.19 210 VAL A CA 1
ATOM 1670 C C . VAL A 1 210 ? -2.597 0.185 2.660 1.00 74.19 210 VAL A C 1
ATOM 1672 O O . VAL A 1 210 ? -2.770 -0.176 1.498 1.00 74.19 210 VAL A O 1
ATOM 1675 N N . MET A 1 211 ? -3.122 -0.480 3.699 1.00 78.38 211 MET A N 1
ATOM 1676 C CA . MET A 1 211 ? -3.933 -1.695 3.521 1.00 78.38 211 MET A CA 1
ATOM 1677 C C . MET A 1 211 ? -5.168 -1.427 2.654 1.00 78.38 211 MET A C 1
ATOM 1679 O O . MET A 1 211 ? -5.529 -2.254 1.822 1.00 78.38 211 MET A O 1
ATOM 1683 N N . PHE A 1 212 ? -5.822 -0.279 2.844 1.00 84.19 212 PHE A N 1
ATOM 1684 C CA . PHE A 1 212 ? -6.986 0.125 2.063 1.00 84.19 212 PHE A CA 1
ATOM 1685 C C . PHE A 1 212 ? -6.636 0.317 0.584 1.00 84.19 212 PHE A C 1
ATOM 1687 O O . PHE A 1 212 ? -7.348 -0.199 -0.277 1.00 84.19 212 PHE A O 1
ATOM 1694 N N . MET A 1 213 ? -5.541 1.019 0.286 1.00 77.00 213 MET A N 1
ATOM 1695 C CA . MET A 1 213 ? -5.062 1.217 -1.084 1.00 77.00 213 MET A CA 1
ATOM 1696 C C . MET A 1 213 ? -4.741 -0.124 -1.755 1.00 77.00 213 MET A C 1
ATOM 1698 O O . MET A 1 213 ? -5.131 -0.340 -2.900 1.00 77.00 213 MET A O 1
ATOM 1702 N N . GLU A 1 214 ? -4.106 -1.048 -1.027 1.00 74.25 214 GLU A N 1
ATOM 1703 C CA . GLU A 1 214 ? -3.723 -2.373 -1.522 1.00 74.25 214 GLU A CA 1
ATOM 1704 C C . GLU A 1 214 ? -4.935 -3.246 -1.874 1.00 74.25 214 GLU A C 1
ATOM 1706 O O . GLU A 1 214 ? -5.051 -3.708 -3.012 1.00 74.25 214 GLU A O 1
ATOM 1711 N N . VAL A 1 215 ? -5.882 -3.436 -0.944 1.00 77.94 215 VAL A N 1
ATOM 1712 C CA . VAL A 1 215 ? -7.052 -4.304 -1.190 1.00 77.94 215 VAL A CA 1
ATOM 1713 C C . VAL A 1 215 ? -7.969 -3.754 -2.284 1.00 77.94 215 VAL A C 1
ATOM 1715 O O . VAL A 1 215 ? -8.642 -4.526 -2.963 1.00 77.94 215 VAL A O 1
ATOM 1718 N N . ASN A 1 216 ? -7.973 -2.433 -2.483 1.00 77.75 216 ASN A N 1
ATOM 1719 C CA . ASN A 1 216 ? -8.738 -1.764 -3.535 1.00 77.75 216 ASN A CA 1
ATOM 1720 C C . ASN A 1 216 ? -7.937 -1.534 -4.826 1.00 77.75 216 ASN A C 1
ATOM 1722 O O . ASN A 1 216 ? -8.491 -0.991 -5.775 1.00 77.75 216 ASN A O 1
ATOM 1726 N N . LYS A 1 217 ? -6.659 -1.937 -4.887 1.00 72.38 217 LYS A N 1
ATOM 1727 C CA . LYS A 1 217 ? -5.770 -1.747 -6.050 1.00 72.38 217 LYS A CA 1
ATOM 1728 C C . LYS A 1 217 ? -5.697 -0.288 -6.539 1.00 72.38 217 LYS A C 1
ATOM 1730 O O . LYS A 1 217 ? -5.589 -0.032 -7.739 1.00 72.38 217 LYS A O 1
ATOM 1735 N N . LEU A 1 218 ? -5.748 0.662 -5.608 1.00 62.00 218 LEU A N 1
ATOM 1736 C CA . LEU A 1 218 ? -5.662 2.100 -5.878 1.00 62.00 218 LEU A CA 1
ATOM 1737 C C . LEU A 1 218 ? -4.180 2.512 -5.991 1.00 62.00 218 LEU A C 1
ATOM 1739 O O . LEU A 1 218 ? -3.347 2.007 -5.237 1.00 62.00 218 LEU A O 1
ATOM 1743 N N . ARG A 1 219 ? -3.835 3.392 -6.943 1.00 56.62 219 ARG A N 1
ATOM 1744 C CA . ARG A 1 219 ? -2.442 3.734 -7.318 1.00 56.62 219 ARG A CA 1
ATOM 1745 C C . ARG A 1 219 ? -2.007 5.137 -6.910 1.00 56.62 219 ARG A C 1
ATOM 1747 O O . ARG A 1 219 ? -2.851 6.049 -7.025 1.00 56.62 219 ARG A O 1
#

Foldseek 3Di:
DWDWWDDDQKIFIDDPPPDDPPDPPTPDIDRHDADQWDTWEDDDQWTWIFRAQAQWIWIARNVVRDGDDTDGHPFGWHDTWYDDPQWIWTAGPPRDIFIQHHPPDRVRDDGPDPPPPDQQQAQDFDDKFFDPDPDFDAPQAALGRRHGFDDWDKAWDDDPNDIDIDTGRTHDPVLVCLCPDDDPRRRDDQKHFPDVVRTMITGRGPVRSVVRCVVVVGD

Secondary structure (DSSP, 8-state):
-EEEEEETTEEEEEETTS---SS---SEEEE---SSBPPPEEETTEEEEEBBTSSEEEEEETTTTEEEEEEEPSS-B-S--EEETTEEEEEBGGG-EEEEE-SS-TT--------SSS--B-SS--EEEE--SS--PPPSB-TTT-SB--EEEEEEEEETTEEEEEEEEEE-HHHHHHHH-SSS-PPPPSEEEEEETTEEEEESBHHHHHHHHHHTT--

pLDDT: mean 74.06, std 15.91, range [37.62, 96.44]